Protein AF-A0A388KY49-F1 (afdb_monomer_lite)

Organism: Chara braunii (NCBI:txid69332)

Secondary structure (DSSP, 8-state):
-HHHHHHHHHHHHHHHHHHHHHHHHHHHHTTSS-HHHHHHHSPPTTTT-----BTTB--------GGGGTTHHHHHHHHHHH--S-HHHHHHHHTTSHHHHHHHHHHHHHHHHHHHHHB-SHHHHHHHHHHHHHHHHHHHTT-HHHHB-TTHHHHHHHHHHHHHHHHHHTT--HHHHHHHHHHHHHHHHHHB-STHHHHHHHHHHHHHHTT--TT--B--SPPHHHHHHHHHHHHHHH--GGGGG---SHHHHHHHHHHHHHTTSPPPPPPPGGGPPP------SS---SS--HHHHT-B-TTS-BHHHHHHHHSTT-S-SS---SHHHHHHHHHHHHHHHHHT---TT-TT--SSEEEEPSS-EEEE-

Foldseek 3Di:
DVVVVVVVVVLVLVLVLVLQLLVLVLCVLVVLFDPVLSQQRHQPPCQQPLCDCPLPDRDRQRGHRLLLLFCLVVVLLVLLQPDPDFPVVSLVVLVVDVSNNSLVVLLVSLVLVLQVQWDDDPLLVVLVVVLVVVCSVCNVVSNCVVFFQSHPLVVVLLVLVLLLLVCLLPVNDLVSNQVSVVVSSVSSLVRGPDPSVVVVVVSCVVCVVVVHDRSSGTPPPDDPVNSSSSVSSSCSSVGHPCSVCPPVRPVSVVQVVQQVVLVVDADDDDDPPVPDDDDDADDDPPPDDPHDDPCQQQDADPVRDGVVNVLCVVQVPPSDDDDDPRVSQVVSLVVLVVSCVVSVQDDDPPPPDPPWDWGDDPPHIGTRD

Sequence (369 aa):
MAILEDVDKYMEEIQFAQVWNEVIDSFREEDIISNQEHLIFKFPSRSGLLQVPFMDAPEKLTQWPLFLLANQVFLAMDIAAKTRSNATDIWNQICKVREMRLTVIEVYASIMYMFNQLLVDELDRWVVWWVHEDLKKAWKQGSVQKEFDLKDGLEKVYKRLVSLVESLKHVISAMSQHYHIVHLLAQVGRVAAGQWDELLREYNQRAQKLKGNPFSKLKVPLHQDLKDQLLRFYNLLTIKESVFEMPENLEARRRLTFFCNSMFMDMPSPPSVDLCRPFCVLTPYYSESVALSQKELQKMNEDGITIIFYLQKIYPGKLLSDRHWIFTLGKLLFRCTSLFKRLGLYTRSDDALWSFVCFVTDSQVVCLL

InterPro domains:
  IPR003440 Glycosyl transferase 48 domain [PF02364] (246-316)
  IPR058851 Callose synthase, helical domain [PF25968] (65-239)

Radius of gyration: 25.46 Å; chains: 1; bounding box: 52×52×70 Å

Structure (mmCIF, N/CA/C/O backbone):
data_AF-A0A388KY49-F1
#
_entry.id   AF-A0A388KY49-F1
#
loop_
_atom_site.group_PDB
_atom_site.id
_atom_site.type_symbol
_atom_site.label_atom_id
_atom_site.label_alt_id
_atom_site.label_comp_id
_atom_site.label_asym_id
_atom_site.label_entity_id
_atom_site.label_seq_id
_atom_site.pdbx_PDB_ins_code
_atom_site.Cartn_x
_atom_site.Cartn_y
_atom_site.Cartn_z
_atom_site.occupancy
_atom_site.B_iso_or_equiv
_atom_site.auth_seq_id
_atom_site.auth_comp_id
_atom_site.auth_asym_id
_atom_site.auth_atom_id
_atom_site.pdbx_PDB_model_num
ATOM 1 N N . MET A 1 1 ? -22.525 19.957 -12.394 1.00 29.12 1 MET A N 1
ATOM 2 C CA . MET A 1 1 ? -21.225 20.517 -12.809 1.00 29.12 1 MET A CA 1
ATOM 3 C C . MET A 1 1 ? -20.105 19.974 -11.932 1.00 29.12 1 MET A C 1
ATOM 5 O O . MET A 1 1 ? -19.330 19.219 -12.480 1.00 29.12 1 MET A O 1
ATOM 9 N N . ALA A 1 2 ? -20.112 20.159 -10.602 1.00 29.92 2 ALA A N 1
ATOM 10 C CA . ALA A 1 2 ? -19.082 19.590 -9.705 1.00 29.92 2 ALA A CA 1
ATOM 11 C C . ALA A 1 2 ? -18.872 18.056 -9.815 1.00 29.92 2 ALA A C 1
ATOM 13 O O . ALA A 1 2 ? -17.747 17.586 -9.830 1.00 29.92 2 ALA A O 1
ATOM 14 N N . ILE A 1 3 ? -19.948 17.268 -9.978 1.00 31.22 3 ILE A N 1
ATOM 15 C CA . ILE A 1 3 ? -19.853 15.799 -10.151 1.00 31.22 3 ILE A CA 1
ATOM 16 C C . ILE A 1 3 ? -19.197 15.408 -11.489 1.00 31.22 3 ILE A C 1
ATOM 18 O O . ILE A 1 3 ? -18.608 14.340 -11.583 1.00 31.22 3 ILE A O 1
ATOM 22 N N . LEU A 1 4 ? -19.313 16.243 -12.528 1.00 28.84 4 LEU A N 1
ATOM 23 C CA . LEU A 1 4 ? -18.680 15.977 -13.825 1.00 28.84 4 LEU A CA 1
ATOM 24 C C . LEU A 1 4 ? -17.193 16.362 -13.783 1.00 28.84 4 LEU A C 1
ATOM 26 O O . LEU A 1 4 ? -16.370 15.567 -14.212 1.00 28.84 4 LEU A O 1
ATOM 30 N N . GLU A 1 5 ? -16.848 17.487 -13.145 1.00 38.50 5 GLU A N 1
ATOM 31 C CA . GLU A 1 5 ? -15.450 17.897 -12.913 1.00 38.50 5 GLU A CA 1
ATOM 32 C C . GLU A 1 5 ? -14.662 16.867 -12.079 1.00 38.50 5 GLU A C 1
ATOM 34 O O . GLU A 1 5 ? -13.510 16.572 -12.391 1.00 38.50 5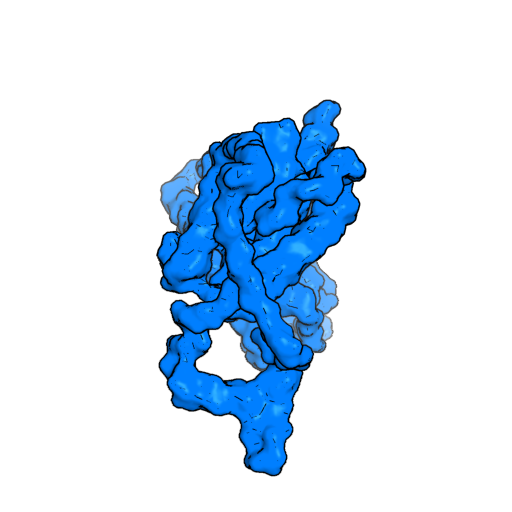 GLU A O 1
ATOM 39 N N . ASP A 1 6 ? -15.283 16.261 -11.060 1.00 50.81 6 ASP A N 1
ATOM 40 C CA . ASP A 1 6 ? -14.653 15.194 -10.264 1.00 50.81 6 ASP A CA 1
ATOM 41 C C . ASP A 1 6 ? -14.479 13.880 -11.050 1.00 50.81 6 ASP A C 1
ATOM 43 O O . ASP A 1 6 ? -13.550 13.115 -10.784 1.00 50.81 6 ASP A O 1
ATOM 47 N N . VAL A 1 7 ? -15.354 13.599 -12.025 1.00 54.78 7 VAL A N 1
ATOM 48 C CA . VAL A 1 7 ? -15.244 12.411 -12.890 1.00 54.78 7 VAL A CA 1
ATOM 49 C C . VAL A 1 7 ? -14.134 12.590 -13.919 1.00 54.78 7 VAL A C 1
ATOM 51 O O . VAL A 1 7 ? -13.346 11.663 -14.101 1.00 54.78 7 VAL A O 1
ATOM 54 N N . ASP A 1 8 ? -14.038 13.761 -14.543 1.00 58.00 8 ASP A N 1
ATOM 55 C CA . ASP A 1 8 ? -13.002 14.057 -15.537 1.00 58.00 8 ASP A CA 1
ATOM 56 C C . ASP A 1 8 ? -11.610 14.014 -14.892 1.00 58.00 8 ASP A C 1
ATOM 58 O O . ASP A 1 8 ? -10.726 13.290 -15.354 1.00 58.00 8 ASP A O 1
ATOM 62 N N . LYS A 1 9 ? -11.462 14.623 -13.711 1.00 65.06 9 LYS A N 1
ATOM 63 C CA . LYS A 1 9 ? -10.228 14.559 -12.918 1.00 65.06 9 LYS A CA 1
ATOM 64 C C . LYS A 1 9 ? -9.847 13.134 -12.501 1.00 65.06 9 LYS A C 1
ATOM 66 O O . LYS A 1 9 ? -8.677 12.760 -12.532 1.00 65.06 9 LYS A O 1
ATOM 71 N N . TYR A 1 10 ? -10.820 12.309 -12.118 1.00 64.44 10 TYR A N 1
ATOM 72 C CA . TYR A 1 10 ? -10.578 10.902 -11.782 1.00 64.44 10 TYR A CA 1
ATOM 73 C C . TYR A 1 10 ? -10.133 10.081 -13.004 1.00 64.44 10 TYR A C 1
ATOM 75 O O . TYR A 1 10 ? -9.293 9.185 -12.892 1.00 64.44 10 TYR A O 1
ATOM 83 N N . MET A 1 11 ? -10.678 10.385 -14.183 1.00 64.12 11 MET A N 1
ATOM 84 C CA . MET A 1 11 ? -10.271 9.745 -15.432 1.00 64.12 11 MET A CA 1
ATOM 85 C C . MET A 1 11 ? -8.844 10.136 -15.827 1.00 64.12 11 MET A C 1
ATOM 87 O O . MET A 1 11 ? -8.073 9.255 -16.208 1.00 64.12 11 MET A O 1
ATOM 91 N N . GLU A 1 12 ? -8.462 11.401 -15.660 1.00 68.69 12 GLU A N 1
ATOM 92 C CA . GLU A 1 12 ? -7.081 11.868 -15.843 1.00 68.69 12 GLU A CA 1
ATOM 93 C C . GLU A 1 12 ? -6.106 11.158 -14.891 1.00 68.69 12 GLU A C 1
ATOM 95 O O . GLU A 1 12 ? -5.052 10.686 -15.318 1.00 68.69 12 GLU A O 1
ATOM 100 N N . GLU A 1 13 ? -6.469 10.994 -13.613 1.00 72.44 13 GLU A N 1
ATOM 101 C CA . GLU A 1 13 ? -5.659 10.252 -12.635 1.00 72.44 13 GLU A CA 1
ATOM 102 C C . GLU A 1 13 ? -5.446 8.787 -13.051 1.00 72.44 13 GLU A C 1
ATOM 104 O O . GLU A 1 13 ? -4.341 8.252 -12.919 1.00 72.44 13 GLU A O 1
ATOM 109 N N . ILE A 1 14 ? -6.481 8.128 -13.585 1.00 72.25 14 ILE A N 1
ATOM 110 C CA . ILE A 1 14 ? -6.375 6.756 -14.100 1.00 72.25 14 ILE A CA 1
ATOM 111 C C . ILE A 1 14 ? -5.463 6.700 -15.325 1.00 72.25 14 ILE A C 1
ATOM 113 O O . ILE A 1 14 ? -4.623 5.802 -15.416 1.00 72.25 14 ILE A O 1
ATOM 117 N N . GLN A 1 15 ? -5.620 7.630 -16.267 1.00 73.69 15 GLN A N 1
ATOM 118 C CA . GLN A 1 15 ? -4.782 7.693 -17.464 1.00 73.69 15 GLN A CA 1
ATOM 119 C C . GLN A 1 15 ? -3.316 7.909 -17.086 1.00 73.69 15 GLN A C 1
ATOM 121 O O . GLN A 1 15 ? -2.446 7.163 -17.541 1.00 73.69 15 GLN A O 1
ATOM 126 N N . PHE A 1 16 ? -3.051 8.852 -16.181 1.00 77.25 16 PHE A N 1
ATOM 127 C CA . PHE A 1 16 ? -1.717 9.090 -15.646 1.00 77.25 16 PHE A CA 1
ATOM 128 C C . PHE A 1 16 ? -1.140 7.832 -14.989 1.00 77.25 16 PHE A C 1
ATOM 130 O O . PHE A 1 16 ? -0.020 7.434 -15.303 1.00 77.25 16 PHE A O 1
ATOM 137 N N . ALA A 1 17 ? -1.912 7.160 -14.130 1.00 80.38 17 ALA A N 1
ATOM 138 C CA . ALA A 1 17 ? -1.480 5.936 -13.462 1.00 80.38 17 ALA A CA 1
ATOM 139 C C . ALA A 1 17 ? -1.110 4.820 -14.453 1.00 80.38 17 ALA A C 1
ATOM 141 O O . ALA A 1 17 ? -0.150 4.084 -14.221 1.00 80.38 17 ALA A O 1
ATOM 142 N N . GLN A 1 18 ? -1.842 4.694 -15.564 1.00 78.62 18 GLN A N 1
ATOM 143 C CA . GLN A 1 18 ? -1.534 3.718 -16.612 1.00 78.62 18 GLN A CA 1
ATOM 144 C C . GLN A 1 18 ? -0.213 4.037 -17.316 1.00 78.62 18 GLN A C 1
ATOM 146 O O . GLN A 1 18 ? 0.629 3.151 -17.442 1.00 78.62 18 GLN A O 1
ATOM 151 N N . VAL A 1 19 ? -0.001 5.293 -17.719 1.00 77.50 19 VAL A N 1
ATOM 152 C CA . VAL A 1 19 ? 1.245 5.725 -18.378 1.00 77.50 19 VAL A CA 1
ATOM 153 C C . VAL A 1 19 ? 2.439 5.589 -17.434 1.00 77.50 19 VAL A C 1
ATOM 155 O O . VAL A 1 19 ? 3.463 5.017 -17.802 1.00 77.50 19 VAL A O 1
ATOM 158 N N . TRP A 1 20 ? 2.291 6.054 -16.194 1.00 84.62 20 TRP A N 1
ATOM 159 C CA . TRP A 1 20 ? 3.304 5.917 -15.152 1.00 84.62 20 TRP A CA 1
ATOM 160 C C . TRP A 1 20 ? 3.692 4.453 -14.931 1.00 84.62 20 TRP A C 1
ATOM 162 O O . TRP A 1 20 ? 4.875 4.120 -14.862 1.00 84.62 20 TRP A O 1
ATOM 172 N N . ASN A 1 21 ? 2.705 3.559 -14.852 1.00 87.50 21 ASN A N 1
ATOM 173 C CA . ASN A 1 21 ? 2.960 2.140 -14.650 1.00 87.50 21 ASN A CA 1
ATOM 174 C C . ASN A 1 21 ? 3.746 1.510 -15.800 1.00 87.50 21 ASN A C 1
ATOM 176 O O . ASN A 1 21 ? 4.608 0.689 -15.513 1.00 87.50 21 ASN A O 1
ATOM 180 N N . GLU A 1 22 ? 3.521 1.910 -17.054 1.00 83.62 22 GLU A N 1
ATOM 181 C CA . GLU A 1 22 ? 4.336 1.439 -18.184 1.00 83.62 22 GLU A CA 1
ATOM 182 C C . GLU A 1 22 ? 5.799 1.891 -18.061 1.00 83.62 22 GLU A C 1
ATOM 184 O O . GLU A 1 22 ? 6.715 1.104 -18.312 1.00 83.62 22 GLU A O 1
ATOM 189 N N . VAL A 1 23 ? 6.043 3.126 -17.606 1.00 83.81 23 VAL A N 1
ATOM 190 C CA . VAL A 1 23 ? 7.405 3.624 -17.344 1.00 83.81 23 VAL A CA 1
ATOM 191 C C . VAL A 1 23 ? 8.073 2.800 -16.241 1.00 83.81 23 VAL A C 1
ATOM 193 O O . VAL A 1 23 ? 9.170 2.278 -16.437 1.00 83.81 23 VAL A O 1
ATOM 196 N N . ILE A 1 24 ? 7.406 2.614 -15.102 1.00 88.12 24 ILE A N 1
ATOM 197 C CA . ILE A 1 24 ? 7.951 1.841 -13.975 1.00 88.12 24 ILE A CA 1
ATOM 198 C C . ILE A 1 24 ? 8.128 0.355 -14.329 1.00 88.12 24 ILE A C 1
ATOM 200 O O . ILE A 1 24 ? 9.123 -0.258 -13.937 1.00 88.12 24 ILE A O 1
ATOM 204 N N . ASP A 1 25 ? 7.213 -0.225 -15.106 1.00 86.25 25 ASP A N 1
ATOM 205 C CA . ASP A 1 25 ? 7.328 -1.594 -15.612 1.00 86.25 25 ASP A CA 1
ATOM 206 C C . ASP A 1 25 ? 8.534 -1.737 -16.544 1.00 86.25 25 ASP A C 1
ATOM 208 O O . ASP A 1 25 ? 9.280 -2.706 -16.412 1.00 86.25 25 ASP A O 1
ATOM 212 N N . SER A 1 26 ? 8.808 -0.748 -17.402 1.00 83.69 26 SER A N 1
ATOM 213 C CA . SER A 1 26 ? 10.010 -0.764 -18.245 1.00 83.69 26 SER A CA 1
ATOM 214 C C . SER A 1 26 ? 11.299 -0.756 -17.421 1.00 83.69 26 SER A C 1
ATOM 216 O O . SER A 1 26 ? 12.210 -1.530 -17.700 1.00 83.69 26 SER A O 1
ATOM 218 N N . PHE A 1 27 ? 11.355 0.022 -16.337 1.00 84.88 27 PHE A N 1
ATOM 219 C CA . PHE A 1 27 ? 12.534 0.065 -15.468 1.00 84.88 27 PHE A CA 1
ATOM 220 C C . PHE A 1 27 ? 12.767 -1.276 -14.781 1.00 84.88 27 PHE A C 1
ATOM 222 O O . PHE A 1 27 ? 13.911 -1.683 -14.570 1.00 84.88 27 PHE A O 1
ATOM 229 N N . ARG A 1 28 ? 11.683 -1.975 -14.433 1.00 85.38 28 ARG A N 1
ATOM 230 C CA . ARG A 1 28 ? 11.775 -3.314 -13.865 1.00 85.38 28 ARG A CA 1
ATOM 231 C C . ARG A 1 28 ? 12.179 -4.350 -14.906 1.00 85.38 28 ARG A C 1
ATOM 233 O O . ARG A 1 28 ? 12.973 -5.222 -14.569 1.00 85.38 28 ARG A O 1
ATOM 240 N N . GLU A 1 29 ? 11.673 -4.268 -16.133 1.00 78.25 29 GLU A N 1
ATOM 241 C CA . GLU A 1 29 ? 12.068 -5.147 -17.245 1.00 78.25 29 GLU A CA 1
ATOM 242 C C . GLU A 1 29 ? 13.544 -4.976 -17.627 1.00 78.25 29 GLU A C 1
ATOM 244 O O . GLU A 1 29 ? 14.210 -5.958 -17.944 1.00 78.25 29 GLU A O 1
ATOM 249 N N . GLU A 1 30 ? 14.065 -3.750 -17.544 1.00 74.38 30 GLU A N 1
ATOM 250 C CA . GLU A 1 30 ? 15.495 -3.447 -17.688 1.00 74.38 30 GLU A CA 1
ATOM 251 C C . GLU A 1 30 ? 16.306 -3.790 -16.429 1.00 74.38 30 GLU A C 1
ATOM 253 O O . GLU A 1 30 ? 17.517 -3.608 -16.426 1.00 74.38 30 GLU A O 1
ATOM 258 N N . ASP A 1 31 ? 15.649 -4.252 -15.358 1.00 74.06 31 ASP A N 1
ATOM 259 C CA . ASP A 1 31 ? 16.238 -4.585 -14.053 1.00 74.06 31 ASP A CA 1
ATOM 260 C C . ASP A 1 31 ? 17.115 -3.432 -13.489 1.00 74.06 31 ASP A C 1
ATOM 262 O O . ASP A 1 31 ? 18.079 -3.609 -12.750 1.00 74.06 31 ASP A O 1
ATOM 266 N N . ILE A 1 32 ? 16.700 -2.200 -13.821 1.00 82.00 32 ILE A N 1
ATOM 267 C CA . ILE A 1 32 ? 17.240 -0.921 -13.338 1.00 82.00 32 ILE A CA 1
ATOM 268 C C . ILE A 1 32 ? 16.726 -0.606 -11.925 1.00 82.00 32 ILE A C 1
ATOM 270 O O . ILE A 1 32 ? 17.419 0.064 -11.157 1.00 82.00 32 ILE A O 1
ATOM 274 N N . ILE A 1 33 ? 15.529 -1.094 -11.584 1.00 85.62 33 ILE A N 1
ATOM 275 C CA . ILE A 1 33 ? 14.946 -1.031 -10.239 1.00 85.62 33 ILE A CA 1
ATOM 276 C C . ILE A 1 33 ? 14.647 -2.435 -9.710 1.00 85.62 33 ILE A C 1
ATOM 278 O O . ILE A 1 33 ? 14.279 -3.345 -10.457 1.00 85.62 33 ILE A O 1
ATOM 282 N N . SER A 1 34 ? 14.751 -2.599 -8.396 1.00 84.38 34 SER A N 1
ATOM 283 C CA . SER A 1 34 ? 14.429 -3.835 -7.685 1.00 84.38 34 SER A CA 1
ATOM 284 C C . SER A 1 34 ? 12.922 -4.135 -7.671 1.00 84.38 34 SER A C 1
ATOM 286 O O . SER A 1 34 ? 12.081 -3.264 -7.892 1.00 84.38 34 SER A O 1
ATOM 288 N N . ASN A 1 35 ? 12.545 -5.373 -7.321 1.00 82.81 35 ASN A N 1
ATOM 289 C CA . ASN A 1 35 ? 11.136 -5.737 -7.089 1.00 82.81 35 ASN A CA 1
ATOM 290 C C . ASN A 1 35 ? 10.472 -4.879 -5.995 1.00 82.81 35 ASN A C 1
ATOM 292 O O . ASN A 1 35 ? 9.266 -4.648 -6.037 1.00 82.81 35 ASN A O 1
ATOM 296 N N . GLN A 1 36 ? 11.245 -4.441 -4.996 1.00 83.56 36 GLN A N 1
ATOM 297 C CA . GLN A 1 36 ? 10.731 -3.614 -3.910 1.00 83.56 36 GLN A CA 1
ATOM 298 C C . GLN A 1 36 ? 10.483 -2.180 -4.382 1.00 83.56 36 GLN A C 1
ATOM 300 O O . GLN A 1 36 ? 9.402 -1.649 -4.143 1.00 83.56 36 GLN A O 1
ATOM 305 N N . GLU A 1 37 ? 11.440 -1.573 -5.086 1.00 87.44 37 GLU A N 1
ATOM 306 C CA . GLU A 1 37 ? 11.272 -0.245 -5.688 1.00 87.44 37 GLU A CA 1
ATOM 307 C C . GLU A 1 37 ? 10.129 -0.247 -6.706 1.00 87.44 37 GLU A C 1
ATOM 309 O O . GLU A 1 37 ? 9.286 0.645 -6.688 1.00 87.44 37 GLU A O 1
ATOM 314 N N . HIS A 1 38 ? 10.029 -1.292 -7.531 1.00 87.44 38 HIS A N 1
ATOM 315 C CA . HIS A 1 38 ? 8.921 -1.478 -8.466 1.00 87.44 38 HIS A CA 1
ATOM 316 C C . HIS A 1 38 ? 7.559 -1.435 -7.765 1.00 87.44 38 HIS A C 1
ATOM 318 O O . HIS A 1 38 ? 6.691 -0.668 -8.171 1.00 87.44 38 HIS A O 1
ATOM 324 N N . LEU A 1 39 ? 7.387 -2.165 -6.658 1.00 85.56 39 LEU A N 1
ATOM 325 C CA . LEU A 1 39 ? 6.160 -2.119 -5.854 1.00 85.56 39 LEU A CA 1
ATOM 326 C C . LEU A 1 39 ? 5.895 -0.729 -5.250 1.00 85.56 39 LEU A C 1
ATOM 328 O O . LEU A 1 39 ? 4.744 -0.308 -5.150 1.00 85.56 39 LEU A O 1
ATOM 332 N N . ILE A 1 40 ? 6.949 -0.042 -4.809 1.00 88.88 40 ILE A N 1
ATOM 333 C CA . ILE A 1 40 ? 6.858 1.265 -4.152 1.00 88.88 40 ILE A CA 1
ATOM 334 C C . ILE A 1 40 ? 6.435 2.360 -5.138 1.00 88.88 40 ILE A C 1
ATOM 336 O O . ILE A 1 40 ? 5.600 3.203 -4.796 1.00 88.88 40 ILE A O 1
ATOM 340 N N . PHE A 1 41 ? 6.990 2.337 -6.352 1.00 89.31 41 PHE A N 1
ATOM 341 C CA . PHE A 1 41 ? 6.722 3.335 -7.383 1.00 89.31 41 PHE A CA 1
ATOM 342 C C . PHE A 1 41 ? 5.434 3.071 -8.156 1.00 89.31 41 PHE A C 1
ATOM 344 O O . PHE A 1 41 ? 4.812 4.022 -8.615 1.00 89.31 41 PHE A O 1
ATOM 351 N N . LYS A 1 42 ? 5.001 1.819 -8.314 1.00 87.50 42 LYS A N 1
ATOM 352 C CA . LYS A 1 42 ? 3.852 1.487 -9.164 1.00 87.50 42 LYS A CA 1
ATOM 353 C C . LYS A 1 42 ? 2.510 1.879 -8.526 1.00 87.50 42 LYS A C 1
ATOM 355 O O . LYS A 1 42 ? 2.272 1.655 -7.336 1.00 87.50 42 LYS A O 1
ATOM 360 N N . PHE A 1 43 ? 1.583 2.396 -9.335 1.00 86.38 43 PHE A N 1
ATOM 361 C CA . PHE A 1 43 ? 0.169 2.454 -8.963 1.00 86.38 43 PHE A CA 1
ATOM 362 C C . PHE A 1 43 ? -0.401 1.030 -8.912 1.00 86.38 43 PHE A C 1
ATOM 364 O O . PHE A 1 43 ? -0.126 0.219 -9.802 1.00 86.38 43 PHE A O 1
ATOM 371 N N . PRO A 1 44 ? -1.245 0.696 -7.928 1.00 78.62 44 PRO A N 1
ATOM 372 C CA . PRO A 1 44 ? -1.867 -0.618 -7.886 1.00 78.62 44 PRO A CA 1
ATOM 373 C C . PRO A 1 44 ? -2.715 -0.845 -9.143 1.00 78.62 44 PRO A C 1
ATOM 375 O O . PRO A 1 44 ? -3.519 0.001 -9.526 1.00 78.62 44 PRO A O 1
ATOM 378 N N . SER A 1 45 ? -2.579 -2.023 -9.761 1.00 64.94 45 SER A N 1
ATOM 379 C CA . SER A 1 45 ? -3.257 -2.401 -11.018 1.00 64.94 45 SER A CA 1
ATOM 380 C C . SER A 1 45 ? -4.789 -2.369 -10.959 1.00 64.94 45 SER A C 1
ATOM 382 O O . SER A 1 45 ? -5.456 -2.553 -11.971 1.00 64.94 45 SER A O 1
ATOM 384 N N . ARG A 1 46 ? -5.346 -2.195 -9.762 1.00 60.19 46 ARG A N 1
ATOM 385 C CA . ARG A 1 46 ? -6.773 -2.186 -9.442 1.00 60.19 46 ARG A CA 1
ATOM 386 C C . ARG A 1 46 ? -7.119 -0.955 -8.597 1.00 60.19 46 ARG A C 1
ATOM 388 O O . ARG A 1 46 ? -7.867 -1.072 -7.624 1.00 60.19 46 ARG A O 1
ATOM 395 N N . SER A 1 47 ? -6.535 0.201 -8.932 1.00 50.56 47 SER A N 1
ATOM 396 C CA . SER A 1 47 ? -6.927 1.482 -8.339 1.00 50.56 47 SER A CA 1
ATOM 397 C C . SER A 1 47 ? -8.451 1.627 -8.476 1.00 50.56 47 SER A C 1
ATOM 399 O O . SER A 1 47 ? -9.004 1.596 -9.571 1.00 50.56 47 SER A O 1
ATOM 401 N N . GLY A 1 48 ? -9.160 1.640 -7.346 1.00 46.66 48 GLY A N 1
ATOM 402 C CA . GLY A 1 48 ? -10.626 1.703 -7.307 1.00 46.66 48 GLY A CA 1
ATOM 403 C C . GLY A 1 48 ? -11.377 0.439 -6.860 1.00 46.66 48 GLY A C 1
ATOM 404 O O . GLY A 1 48 ? -12.602 0.492 -6.777 1.00 46.66 48 GLY A O 1
ATOM 405 N N . LEU A 1 49 ? -10.717 -0.680 -6.523 1.00 46.97 49 LEU A N 1
ATOM 406 C CA . LEU A 1 49 ? -11.431 -1.858 -5.979 1.00 46.97 49 LEU A CA 1
ATOM 407 C C . LEU A 1 49 ? -11.715 -1.810 -4.474 1.00 46.97 49 LEU A C 1
ATOM 409 O O . LEU A 1 49 ? -12.507 -2.615 -3.981 1.00 46.97 49 LEU A O 1
ATOM 413 N N . LEU A 1 50 ? -11.135 -0.862 -3.741 1.00 52.06 50 LEU A N 1
ATOM 414 C CA . LEU A 1 50 ? -11.584 -0.565 -2.386 1.00 52.06 50 LEU A CA 1
ATOM 415 C C . LEU A 1 50 ? -12.826 0.333 -2.472 1.00 52.06 50 LEU A C 1
ATOM 417 O O . LEU A 1 50 ? -12.781 1.517 -2.156 1.00 52.06 50 LEU A O 1
ATOM 421 N N . GLN A 1 51 ? -13.947 -0.237 -2.928 1.00 48.81 51 GLN A N 1
ATOM 422 C CA . GLN A 1 51 ? -15.267 0.340 -2.675 1.00 48.81 51 GLN A CA 1
ATOM 423 C C . GLN A 1 51 ? -15.541 0.172 -1.186 1.00 48.81 51 GLN A C 1
ATOM 425 O O . GLN A 1 51 ? -16.075 -0.845 -0.746 1.00 48.81 51 GLN A O 1
ATOM 430 N N . VAL A 1 52 ? -15.102 1.137 -0.391 1.00 45.78 52 VAL A N 1
ATOM 431 C CA . VAL A 1 52 ? -15.436 1.171 1.026 1.00 45.78 52 VAL A CA 1
ATOM 432 C C . VAL A 1 52 ? -16.116 2.503 1.270 1.00 45.78 52 VAL A C 1
ATOM 434 O O . VAL A 1 52 ? -15.497 3.533 1.011 1.00 45.78 52 VAL A O 1
ATOM 437 N N . PRO A 1 53 ? -17.364 2.521 1.760 1.00 48.09 53 PRO A N 1
ATOM 438 C CA . PRO A 1 53 ? -17.925 3.743 2.300 1.00 48.09 53 PRO A CA 1
ATOM 439 C C . PRO A 1 53 ? -17.126 4.079 3.564 1.00 48.09 53 PRO A C 1
ATOM 441 O O . PRO A 1 53 ? -17.428 3.588 4.652 1.00 48.09 53 PRO A O 1
ATOM 444 N N . PHE A 1 54 ? -16.060 4.875 3.440 1.00 46.25 54 PHE A N 1
ATOM 445 C CA . PHE A 1 54 ? -15.444 5.491 4.608 1.00 46.25 54 PHE A CA 1
ATOM 446 C C . PHE A 1 54 ? -16.484 6.445 5.189 1.00 46.25 54 PHE A C 1
ATOM 448 O O . PHE A 1 54 ? -16.763 7.487 4.607 1.00 46.25 54 PHE A O 1
ATOM 455 N N . MET A 1 55 ? -17.110 6.055 6.302 1.00 50.47 55 MET A N 1
ATOM 456 C CA . MET A 1 55 ? -18.024 6.920 7.056 1.00 50.47 55 MET A CA 1
ATOM 457 C C . MET A 1 55 ? -19.118 7.581 6.194 1.00 50.47 55 MET A C 1
ATOM 459 O O . MET A 1 55 ? -19.419 8.756 6.370 1.00 50.47 55 MET A O 1
ATOM 463 N N . ASP A 1 56 ? -19.727 6.807 5.288 1.00 44.75 56 ASP A N 1
ATOM 464 C CA . ASP A 1 56 ? -20.786 7.234 4.352 1.00 44.75 56 ASP A CA 1
ATOM 465 C C . ASP A 1 56 ? -20.337 8.125 3.168 1.00 44.75 56 ASP A C 1
ATOM 467 O O . ASP A 1 56 ? -21.187 8.600 2.416 1.00 44.75 56 ASP A O 1
ATOM 471 N N . ALA A 1 57 ? -19.032 8.309 2.929 1.00 40.56 57 ALA A N 1
ATOM 472 C CA . ALA A 1 57 ? -18.535 8.980 1.725 1.00 40.56 57 ALA A CA 1
ATOM 473 C C . ALA A 1 57 ? -18.468 8.000 0.527 1.00 40.56 57 ALA A C 1
ATOM 475 O O . ALA A 1 57 ? -17.804 6.965 0.632 1.00 40.56 57 ALA A O 1
ATOM 476 N N . PRO A 1 58 ? -19.102 8.299 -0.626 1.00 45.78 58 PRO A N 1
ATOM 477 C CA . PRO A 1 58 ? -19.033 7.484 -1.845 1.00 45.78 58 PRO A CA 1
ATOM 478 C C . PRO A 1 58 ? -17.725 7.695 -2.634 1.00 45.78 58 PRO A C 1
ATOM 480 O O . PRO A 1 58 ? -17.683 7.463 -3.843 1.00 45.78 58 PRO A O 1
ATOM 483 N N . GLU A 1 59 ? -16.667 8.184 -1.986 1.00 51.69 59 GLU A N 1
ATOM 484 C CA . GLU A 1 59 ? -15.420 8.528 -2.660 1.00 51.69 59 GLU A CA 1
ATOM 485 C C . GLU A 1 59 ? -14.725 7.255 -3.152 1.00 51.69 59 GLU A C 1
ATOM 487 O O . GLU A 1 59 ? -14.318 6.386 -2.377 1.00 51.69 59 GLU A O 1
ATOM 492 N N . LYS A 1 60 ? -14.590 7.135 -4.476 1.00 59.34 60 LYS A N 1
ATOM 493 C CA . LYS A 1 60 ? -13.720 6.134 -5.089 1.00 59.34 60 LYS A CA 1
ATOM 494 C C . LYS A 1 60 ? -12.289 6.463 -4.678 1.00 59.34 60 LYS A C 1
ATOM 496 O O . LYS A 1 60 ? -11.732 7.464 -5.113 1.00 59.34 60 LYS A O 1
ATOM 501 N N . LEU A 1 61 ? -11.696 5.625 -3.836 1.00 64.19 61 LEU A N 1
ATOM 502 C CA . LEU A 1 61 ? -10.326 5.826 -3.385 1.00 64.19 61 LEU A CA 1
ATOM 503 C C . LEU A 1 61 ? -9.343 5.566 -4.540 1.00 64.19 61 LEU A C 1
ATOM 505 O O . LEU A 1 61 ? -9.105 4.413 -4.916 1.00 64.19 61 LEU A O 1
ATOM 509 N N . THR A 1 62 ? -8.731 6.627 -5.068 1.00 66.50 62 THR A N 1
ATOM 510 C CA . THR A 1 62 ? -7.516 6.508 -5.884 1.00 66.50 62 THR A CA 1
ATOM 511 C C . THR A 1 62 ? -6.367 6.111 -4.957 1.00 66.50 62 THR A C 1
ATOM 513 O O . THR A 1 62 ? -5.917 6.899 -4.128 1.00 66.50 62 THR A O 1
ATOM 516 N N . GLN A 1 63 ? -5.901 4.867 -5.061 1.00 76.81 63 GLN A N 1
ATOM 517 C CA . GLN A 1 63 ? -4.722 4.404 -4.329 1.00 76.81 63 GLN A CA 1
ATOM 518 C C . GLN A 1 63 ? -3.455 4.912 -5.028 1.00 76.81 63 GLN A C 1
ATOM 520 O O . GLN A 1 63 ? -3.157 4.501 -6.151 1.00 76.81 63 GLN A O 1
ATOM 525 N N . TRP A 1 64 ? -2.704 5.783 -4.358 1.00 84.00 64 TRP A N 1
ATOM 526 C CA . TRP A 1 64 ? -1.473 6.371 -4.893 1.00 84.00 64 TRP A CA 1
ATOM 527 C C . TRP A 1 64 ? -0.252 5.461 -4.665 1.00 84.00 64 TRP A C 1
ATOM 529 O O . TRP A 1 64 ? -0.283 4.584 -3.798 1.00 84.00 64 TRP A O 1
ATOM 539 N N . PRO A 1 65 ? 0.845 5.624 -5.420 1.00 89.12 65 PRO A N 1
ATOM 540 C CA . PRO A 1 65 ? 2.092 4.912 -5.177 1.00 89.12 65 PRO A CA 1
ATOM 541 C C . PRO A 1 65 ? 2.592 5.080 -3.743 1.00 89.12 65 PRO A C 1
ATOM 543 O O . PRO A 1 65 ? 2.451 6.145 -3.141 1.00 89.12 65 PRO A O 1
ATOM 546 N N . LEU A 1 66 ? 3.216 4.035 -3.200 1.00 89.62 66 LEU A N 1
ATOM 547 C CA . LEU A 1 66 ? 3.614 4.013 -1.792 1.00 89.62 66 LEU A CA 1
ATOM 548 C C . LEU A 1 66 ? 4.667 5.079 -1.469 1.00 89.62 66 LEU A C 1
ATOM 550 O O . LEU A 1 66 ? 4.677 5.582 -0.350 1.00 89.62 66 LEU A O 1
ATOM 554 N N . PHE A 1 67 ? 5.512 5.470 -2.431 1.00 88.69 67 PHE A N 1
ATOM 555 C CA . PHE A 1 67 ? 6.530 6.501 -2.196 1.00 88.69 67 PHE A CA 1
ATOM 556 C C . PHE A 1 67 ? 5.949 7.867 -1.812 1.00 88.69 67 PHE A C 1
ATOM 558 O O . PHE A 1 67 ? 6.562 8.587 -1.032 1.00 88.69 67 PHE A O 1
ATOM 565 N N . LEU A 1 68 ? 4.750 8.200 -2.298 1.00 88.06 68 LEU A N 1
ATOM 566 C CA . LEU A 1 68 ? 4.047 9.432 -1.923 1.00 88.06 68 LEU A CA 1
ATOM 567 C C . LEU A 1 68 ? 3.398 9.329 -0.538 1.00 88.06 68 LEU A C 1
ATOM 569 O O . LEU A 1 68 ? 3.164 10.337 0.120 1.00 88.06 68 LEU A O 1
ATOM 573 N N . LEU A 1 69 ? 3.114 8.104 -0.094 1.00 89.62 69 LEU A N 1
ATOM 574 C CA . LEU A 1 69 ? 2.478 7.796 1.188 1.00 89.62 69 LEU A CA 1
ATOM 575 C C . LEU A 1 69 ? 3.510 7.459 2.281 1.00 89.62 69 LEU A C 1
ATOM 577 O O . LEU A 1 69 ? 3.145 7.101 3.404 1.00 89.62 69 LEU A O 1
ATOM 581 N N . ALA A 1 70 ? 4.804 7.581 1.971 1.00 87.88 70 ALA A N 1
ATOM 582 C CA . ALA A 1 70 ? 5.889 7.258 2.883 1.00 87.88 70 ALA A CA 1
ATOM 583 C C . ALA A 1 70 ? 5.786 8.066 4.186 1.00 87.88 70 ALA A C 1
ATOM 585 O O . ALA A 1 70 ? 5.543 9.274 4.171 1.00 87.88 70 ALA A O 1
ATOM 586 N N . ASN A 1 71 ? 5.963 7.383 5.321 1.00 89.50 71 ASN A N 1
ATOM 587 C CA . ASN A 1 71 ? 5.904 7.946 6.675 1.00 89.50 71 ASN A CA 1
ATOM 588 C C . ASN A 1 71 ? 4.552 8.577 7.099 1.00 89.50 71 ASN A C 1
ATOM 590 O O . ASN A 1 71 ? 4.397 8.998 8.245 1.00 89.50 71 ASN A O 1
ATOM 594 N N . GLN A 1 72 ? 3.535 8.604 6.232 1.00 90.69 72 GLN A N 1
ATOM 595 C CA . GLN A 1 72 ? 2.278 9.307 6.515 1.00 90.69 72 GLN A CA 1
ATOM 596 C C . GLN A 1 72 ? 1.457 8.653 7.636 1.00 90.69 72 GLN A C 1
ATOM 598 O O . GLN A 1 72 ? 0.816 9.355 8.419 1.00 90.69 72 GLN A O 1
ATOM 603 N N . VAL A 1 73 ? 1.510 7.320 7.770 1.00 90.69 73 VAL A N 1
ATOM 604 C CA . VAL A 1 73 ? 0.844 6.591 8.868 1.00 90.69 73 VAL A CA 1
ATOM 605 C C . VAL A 1 73 ? 1.400 7.024 10.226 1.00 90.69 73 VAL A C 1
ATOM 607 O O . VAL A 1 73 ? 0.637 7.297 11.150 1.00 90.69 73 VAL A O 1
ATOM 610 N N . PHE A 1 74 ? 2.726 7.122 10.350 1.00 89.88 74 PHE A N 1
ATOM 611 C CA . PHE A 1 74 ? 3.379 7.508 11.600 1.00 89.88 74 PHE A CA 1
ATOM 612 C C . PHE A 1 74 ? 3.083 8.961 11.968 1.00 89.88 74 PHE A C 1
ATOM 614 O O . PHE A 1 74 ? 2.767 9.236 13.123 1.00 89.8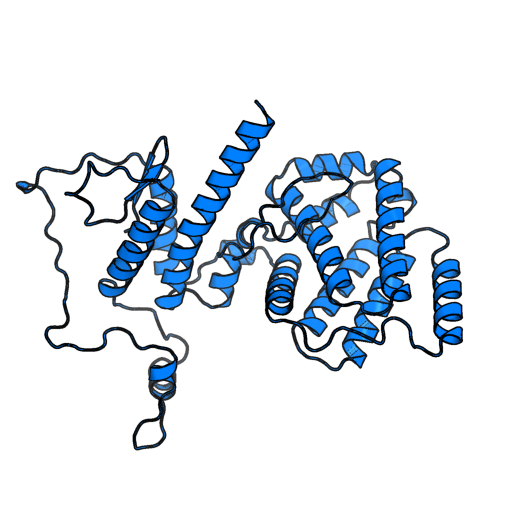8 74 PHE A O 1
ATOM 621 N N . LEU A 1 75 ? 3.107 9.871 10.989 1.00 90.00 75 LEU A N 1
ATOM 622 C CA . LEU A 1 75 ? 2.737 11.273 11.197 1.00 90.00 75 LEU A CA 1
ATOM 623 C C . LEU A 1 75 ? 1.278 11.414 11.658 1.00 90.00 75 LEU A C 1
ATOM 625 O O . LEU A 1 75 ? 0.999 12.157 12.597 1.00 90.00 75 LEU A O 1
ATOM 629 N N . ALA A 1 76 ? 0.353 10.658 11.058 1.00 90.38 76 ALA A N 1
ATOM 630 C CA . ALA A 1 76 ? -1.049 10.653 11.473 1.00 90.38 76 ALA A CA 1
ATOM 631 C C . ALA A 1 76 ? -1.232 10.120 12.907 1.00 90.38 76 ALA A C 1
ATOM 633 O O . ALA A 1 76 ? -1.996 10.696 13.685 1.00 90.38 76 ALA A O 1
ATOM 634 N N . MET A 1 77 ? -0.513 9.054 13.283 1.00 88.88 77 MET A N 1
ATOM 635 C CA . MET A 1 77 ? -0.531 8.528 14.655 1.00 88.88 77 MET A CA 1
ATOM 636 C C . MET A 1 77 ? 0.050 9.525 15.664 1.00 88.88 77 MET A C 1
ATOM 638 O O . MET A 1 77 ? -0.507 9.688 16.746 1.00 88.88 77 MET A O 1
ATOM 642 N N . ASP A 1 78 ? 1.128 10.226 15.315 1.00 88.25 78 ASP A N 1
ATOM 643 C CA . ASP A 1 78 ? 1.737 11.248 16.170 1.00 88.25 78 ASP A CA 1
ATOM 644 C C . ASP A 1 78 ? 0.793 12.445 16.395 1.00 88.25 78 ASP A C 1
ATOM 646 O O . ASP A 1 78 ? 0.627 12.909 17.527 1.00 88.25 78 ASP A O 1
ATOM 650 N N . ILE A 1 79 ? 0.086 12.887 15.347 1.00 88.50 79 ILE A N 1
ATOM 651 C CA . ILE A 1 79 ? -0.969 13.908 15.446 1.00 88.50 79 ILE A CA 1
ATOM 652 C C . ILE A 1 79 ? -2.092 13.444 16.383 1.00 88.50 79 ILE A C 1
ATOM 654 O O . ILE A 1 79 ? -2.517 14.207 17.260 1.00 88.50 79 ILE A O 1
ATOM 658 N N . ALA A 1 80 ? -2.551 12.198 16.234 1.00 85.50 80 ALA A N 1
ATOM 659 C CA . ALA A 1 80 ? -3.587 11.615 17.084 1.00 85.50 80 ALA A CA 1
ATOM 660 C C . ALA A 1 80 ? -3.150 11.490 18.556 1.00 85.50 80 ALA A C 1
ATOM 662 O O . ALA A 1 80 ? -3.942 11.784 19.450 1.00 85.50 80 ALA A O 1
ATOM 663 N N . ALA A 1 81 ? -1.892 11.124 18.820 1.00 84.12 81 ALA A N 1
ATOM 664 C CA . ALA A 1 81 ? -1.358 10.978 20.175 1.00 84.12 81 ALA A CA 1
ATOM 665 C C . ALA A 1 81 ? -1.113 12.328 20.879 1.00 84.12 81 ALA A C 1
ATOM 667 O O . ALA A 1 81 ? -1.262 12.442 22.103 1.00 84.12 81 ALA A O 1
ATOM 668 N N . LYS A 1 82 ? -0.715 13.365 20.129 1.00 82.44 82 LYS A N 1
ATOM 669 C CA . LYS A 1 82 ? -0.412 14.702 20.673 1.00 82.44 82 LYS A CA 1
ATOM 670 C C . LYS A 1 82 ? -1.657 15.554 20.904 1.00 82.44 82 LYS A C 1
ATOM 672 O O . LYS A 1 82 ? -1.682 16.357 21.842 1.00 82.44 82 LYS A O 1
ATOM 677 N N . THR A 1 83 ? -2.681 15.394 20.072 1.00 74.31 83 THR A N 1
ATOM 678 C CA . THR A 1 83 ? -3.871 16.249 20.099 1.00 74.31 83 THR A CA 1
ATOM 679 C C . THR A 1 83 ? -4.826 15.827 21.214 1.00 74.31 83 THR A C 1
ATOM 681 O O . THR A 1 83 ? -5.325 14.709 21.233 1.00 74.31 83 THR A O 1
ATOM 684 N N . ARG A 1 84 ? -5.111 16.748 22.144 1.00 66.19 84 ARG A N 1
ATOM 685 C CA . ARG A 1 84 ? -6.103 16.557 23.225 1.00 66.19 84 ARG A CA 1
ATOM 686 C C . ARG A 1 84 ? -7.520 17.029 22.850 1.00 66.19 84 ARG A C 1
ATOM 688 O O . ARG A 1 84 ? -8.415 16.956 23.684 1.00 66.19 84 ARG A O 1
ATOM 695 N N . SER A 1 85 ? -7.683 17.581 21.648 1.00 66.44 85 SER A N 1
ATOM 696 C CA . SER A 1 85 ? -8.914 18.198 21.125 1.00 66.44 85 SER A CA 1
ATOM 697 C C . SER A 1 85 ? -9.746 17.215 20.310 1.00 66.44 85 SER A C 1
ATOM 699 O O . SER A 1 85 ? -9.154 16.338 19.702 1.00 66.44 85 SER A O 1
ATOM 701 N N . ASN A 1 86 ? -11.064 17.417 20.213 1.00 73.00 86 ASN A N 1
ATOM 702 C CA . ASN A 1 86 ? -12.046 16.512 19.591 1.00 73.00 86 ASN A CA 1
ATOM 703 C C . ASN A 1 86 ? -11.613 15.856 18.258 1.00 73.00 86 ASN A C 1
ATOM 705 O O . ASN A 1 86 ? -10.833 16.406 17.483 1.00 73.00 86 ASN A O 1
ATOM 709 N N . ALA A 1 87 ? -12.218 14.708 17.929 1.00 72.81 87 ALA A N 1
ATOM 710 C CA . ALA A 1 87 ? -11.919 13.925 16.719 1.00 72.81 87 ALA A CA 1
ATOM 711 C C . ALA A 1 87 ? -11.944 14.739 15.406 1.00 72.81 87 ALA A C 1
ATOM 713 O O . ALA A 1 87 ? -11.140 14.500 14.505 1.00 72.81 87 ALA A O 1
ATOM 714 N N . THR A 1 88 ? -12.823 15.740 15.319 1.00 77.75 88 THR A N 1
ATOM 715 C CA . THR A 1 88 ? -12.918 16.665 14.181 1.00 77.75 88 THR A CA 1
ATOM 716 C C . THR A 1 88 ? -11.651 17.491 13.981 1.00 77.75 88 THR A C 1
ATOM 718 O O . THR A 1 88 ? -11.256 17.731 12.845 1.00 77.75 88 THR A O 1
ATOM 721 N N . ASP A 1 89 ? -10.974 17.890 15.057 1.00 82.00 89 ASP A N 1
ATOM 722 C CA . ASP A 1 89 ? -9.755 18.696 14.975 1.00 82.00 89 ASP A CA 1
ATOM 723 C C . ASP A 1 89 ? -8.566 17.857 14.504 1.00 82.00 89 ASP A C 1
ATOM 725 O O . ASP A 1 89 ? -7.782 18.318 13.674 1.00 82.00 89 ASP A O 1
ATOM 729 N N . ILE A 1 90 ? -8.472 16.604 14.968 1.00 83.00 90 ILE A N 1
ATOM 730 C CA . ILE A 1 90 ? -7.499 15.626 14.457 1.00 83.00 90 ILE A CA 1
ATOM 731 C C . ILE A 1 90 ? -7.709 15.431 12.955 1.00 83.00 90 ILE A C 1
ATOM 733 O O . ILE A 1 90 ? -6.760 15.533 12.178 1.00 83.00 90 ILE A O 1
ATOM 737 N N . TRP A 1 91 ? -8.954 15.202 12.529 1.00 85.06 91 TRP A N 1
ATOM 738 C CA . TRP A 1 91 ? -9.265 15.016 11.114 1.00 85.06 91 TRP A CA 1
ATOM 739 C C . TRP A 1 91 ? -8.941 16.249 10.276 1.00 85.06 91 TRP A C 1
ATOM 741 O O . TRP A 1 91 ? -8.349 16.124 9.207 1.00 85.06 91 TRP A O 1
ATOM 751 N N . ASN A 1 92 ? -9.260 17.443 10.775 1.00 85.38 92 ASN A N 1
ATOM 752 C CA . ASN A 1 92 ? -8.930 18.696 10.104 1.00 85.38 92 ASN A CA 1
ATOM 753 C C . ASN A 1 92 ? -7.415 18.875 9.953 1.00 85.38 92 ASN A C 1
ATOM 755 O O . ASN A 1 92 ? -6.969 19.373 8.924 1.00 85.38 92 ASN A O 1
ATOM 759 N N . GLN A 1 93 ? -6.614 18.457 10.939 1.00 86.12 93 GLN A N 1
ATOM 760 C CA . GLN A 1 93 ? -5.153 18.476 10.830 1.00 86.12 93 GLN A CA 1
ATOM 761 C C . GLN A 1 93 ? -4.638 17.465 9.803 1.00 86.12 93 GLN A C 1
ATOM 763 O O . GLN A 1 93 ? -3.815 17.834 8.969 1.00 86.12 93 GLN A O 1
ATOM 768 N N . ILE A 1 94 ? -5.164 16.238 9.811 1.00 86.50 94 ILE A N 1
ATOM 769 C CA . ILE A 1 94 ? -4.837 15.206 8.816 1.00 86.50 94 ILE A CA 1
ATOM 770 C C . ILE A 1 94 ? -5.202 15.687 7.403 1.00 86.50 94 ILE A C 1
ATOM 772 O O . ILE A 1 94 ? -4.421 15.525 6.472 1.00 86.50 94 ILE A O 1
ATOM 776 N N . CYS A 1 95 ? -6.349 16.352 7.242 1.00 86.75 95 CYS A N 1
ATOM 777 C CA . CYS A 1 95 ? -6.817 16.871 5.958 1.00 86.75 95 CYS A CA 1
ATOM 778 C C . CYS A 1 95 ? -5.972 18.017 5.389 1.00 86.75 95 CYS A C 1
ATOM 780 O O . CYS A 1 95 ? -6.104 18.304 4.200 1.00 86.75 95 CYS A O 1
ATOM 782 N N . LYS A 1 96 ? -5.103 18.661 6.184 1.00 87.62 96 LYS A N 1
ATOM 783 C CA . LYS A 1 96 ? -4.174 19.683 5.668 1.00 87.62 96 LYS A CA 1
ATOM 784 C C . LYS A 1 96 ? -3.147 19.094 4.704 1.00 87.62 96 LYS A C 1
ATOM 786 O O . LYS A 1 96 ? -2.678 19.807 3.824 1.00 87.62 96 LYS A O 1
ATOM 791 N N . VAL A 1 97 ? -2.797 17.819 4.876 1.00 87.50 97 VAL A N 1
ATOM 792 C CA . VAL A 1 97 ? -1.850 17.104 4.018 1.00 87.50 97 VAL A CA 1
ATOM 793 C C . VAL A 1 97 ? -2.625 16.068 3.214 1.00 87.50 97 VAL A C 1
ATOM 795 O O . VAL A 1 97 ? -3.196 15.126 3.768 1.00 87.50 97 VAL A O 1
ATOM 798 N N . ARG A 1 98 ? -2.655 16.235 1.890 1.00 85.44 98 ARG A N 1
ATOM 799 C CA . ARG A 1 98 ? -3.451 15.384 0.995 1.00 85.44 98 ARG A CA 1
ATOM 800 C C . ARG A 1 98 ? -3.031 13.918 1.102 1.00 85.44 98 ARG A C 1
ATOM 802 O O . ARG A 1 98 ? -3.884 13.044 1.230 1.00 85.44 98 ARG A O 1
ATOM 809 N N . GLU A 1 99 ? -1.729 13.665 1.100 1.00 85.88 99 GLU A N 1
ATOM 810 C CA . GLU A 1 99 ? -1.114 12.337 1.144 1.00 85.88 99 GLU A CA 1
ATOM 811 C C . GLU A 1 99 ? -1.436 11.629 2.467 1.00 85.88 99 GLU A C 1
ATOM 813 O O . GLU A 1 99 ? -1.754 10.438 2.483 1.00 85.88 99 GLU A O 1
ATOM 818 N N . MET A 1 100 ? -1.448 12.373 3.576 1.00 88.88 100 MET A N 1
ATOM 819 C CA . MET A 1 100 ? -1.802 11.854 4.896 1.00 88.88 100 MET A CA 1
ATOM 820 C C . MET A 1 100 ? -3.270 11.446 4.973 1.00 88.88 100 MET A C 1
ATOM 822 O O . MET A 1 100 ? -3.581 10.334 5.403 1.00 88.88 100 MET A O 1
ATOM 826 N N . ARG A 1 101 ? -4.175 12.308 4.495 1.00 86.50 101 ARG A N 1
ATOM 827 C CA . ARG A 1 101 ? -5.608 12.002 4.410 1.00 86.50 101 ARG A CA 1
ATOM 828 C C . ARG A 1 101 ? -5.860 10.728 3.606 1.00 86.50 101 ARG A C 1
ATOM 830 O O . ARG A 1 101 ? -6.554 9.834 4.083 1.00 86.50 101 ARG A O 1
ATOM 837 N N . LEU A 1 102 ? -5.268 10.631 2.415 1.00 83.44 102 LEU A N 1
ATOM 838 C CA . LEU A 1 102 ? -5.402 9.460 1.543 1.00 83.44 102 LEU A CA 1
ATOM 839 C C . LEU A 1 102 ? -4.860 8.191 2.209 1.00 83.44 102 LEU A C 1
ATOM 841 O O . LEU A 1 102 ? -5.513 7.152 2.161 1.00 83.44 102 LEU A O 1
ATOM 845 N N . THR A 1 103 ? -3.721 8.291 2.898 1.00 89.00 103 THR A N 1
ATOM 846 C CA . THR A 1 103 ? -3.117 7.174 3.635 1.00 89.00 103 THR A CA 1
ATOM 847 C C . THR A 1 103 ? -4.045 6.642 4.723 1.00 89.00 103 THR A C 1
ATOM 849 O O . THR A 1 103 ? -4.250 5.434 4.820 1.00 89.00 103 THR A O 1
ATOM 852 N N . VAL A 1 104 ? -4.631 7.520 5.542 1.00 88.38 104 VAL A N 1
ATOM 853 C CA . VAL A 1 104 ? -5.518 7.105 6.643 1.00 88.38 104 VAL A CA 1
ATOM 854 C C . VAL A 1 104 ? -6.773 6.410 6.107 1.00 88.38 104 VAL A C 1
ATOM 856 O O . VAL A 1 104 ? -7.171 5.368 6.635 1.00 88.38 104 VAL A O 1
ATOM 859 N N . ILE A 1 105 ? -7.355 6.938 5.025 1.00 84.25 105 ILE A N 1
ATOM 860 C CA . ILE A 1 105 ? -8.507 6.322 4.353 1.00 84.25 105 ILE A CA 1
ATOM 861 C C . ILE A 1 105 ? -8.118 4.956 3.773 1.00 84.25 105 ILE A C 1
ATOM 863 O O . ILE A 1 105 ? -8.834 3.977 3.987 1.00 84.25 105 ILE A O 1
ATOM 867 N N . GLU A 1 106 ? -6.970 4.855 3.094 1.00 85.50 106 GLU A N 1
ATOM 868 C CA . GLU A 1 106 ? -6.487 3.600 2.508 1.00 85.50 106 GLU A CA 1
ATOM 869 C C . GLU A 1 106 ? -6.204 2.532 3.568 1.00 85.50 106 GLU A C 1
ATOM 871 O O . GLU A 1 106 ? -6.582 1.374 3.380 1.00 85.50 106 GLU A O 1
ATOM 876 N N . VAL A 1 107 ? -5.592 2.898 4.698 1.00 88.62 107 VAL A N 1
ATOM 877 C CA . VAL A 1 107 ? -5.338 1.972 5.812 1.00 88.62 107 VAL A CA 1
ATOM 878 C C . VAL A 1 107 ? -6.652 1.419 6.348 1.00 88.62 107 VAL A C 1
ATOM 880 O O . VAL A 1 107 ? -6.803 0.203 6.470 1.00 88.62 107 VAL A O 1
ATOM 883 N N . TYR A 1 108 ? -7.627 2.285 6.621 1.00 86.12 108 TYR A N 1
ATOM 884 C CA . TYR A 1 108 ? -8.932 1.856 7.113 1.00 86.12 108 TYR A CA 1
ATOM 885 C C . TYR A 1 108 ? -9.652 0.939 6.117 1.00 86.12 108 TYR A C 1
ATOM 887 O O . TYR A 1 108 ? -10.124 -0.142 6.477 1.00 86.12 108 TYR A O 1
ATOM 895 N N . ALA A 1 109 ? -9.683 1.337 4.845 1.00 81.88 109 ALA A N 1
ATOM 896 C CA . ALA A 1 109 ? -10.277 0.560 3.767 1.00 81.88 109 ALA A CA 1
ATOM 897 C C . ALA A 1 109 ? -9.610 -0.819 3.618 1.00 81.88 109 ALA A C 1
ATOM 899 O O . ALA A 1 109 ? -10.299 -1.831 3.476 1.00 81.88 109 ALA A O 1
ATOM 900 N N . SER A 1 110 ? -8.280 -0.872 3.723 1.00 84.56 110 SER A N 1
ATOM 901 C CA . SER A 1 110 ? -7.496 -2.107 3.649 1.00 84.56 110 SER A CA 1
ATOM 902 C C . SER A 1 110 ? -7.797 -3.052 4.814 1.00 84.56 110 SER A C 1
ATOM 904 O O . SER A 1 110 ? -7.918 -4.256 4.594 1.00 84.56 110 SER A O 1
ATOM 906 N N . ILE A 1 111 ? -7.987 -2.529 6.034 1.00 85.88 111 ILE A N 1
ATOM 907 C CA . ILE A 1 111 ? -8.398 -3.325 7.204 1.00 85.88 111 ILE A CA 1
ATOM 908 C C . ILE A 1 111 ? -9.767 -3.966 6.957 1.00 85.88 111 ILE A C 1
ATOM 910 O O . ILE A 1 111 ? -9.920 -5.179 7.117 1.00 85.88 111 ILE A O 1
ATOM 914 N N . MET A 1 112 ? -10.751 -3.171 6.531 1.00 83.88 112 MET A N 1
ATOM 915 C CA . MET A 1 112 ? -12.111 -3.663 6.289 1.00 83.88 112 MET A CA 1
ATOM 916 C C . MET A 1 112 ? -12.148 -4.693 5.158 1.00 83.88 112 MET A C 1
ATOM 918 O O . MET A 1 112 ? -12.771 -5.747 5.294 1.00 83.88 112 MET A O 1
ATOM 922 N N . TYR A 1 113 ? -11.440 -4.431 4.058 1.00 80.56 113 TYR A N 1
ATOM 923 C CA . TYR A 1 113 ? -11.322 -5.371 2.948 1.00 80.56 113 TYR A CA 1
ATOM 924 C C . TYR A 1 113 ? -10.659 -6.681 3.382 1.00 80.56 113 TYR A C 1
ATOM 926 O O . TYR A 1 113 ? -11.176 -7.758 3.089 1.00 80.56 113 TYR A O 1
ATOM 934 N N . MET A 1 114 ? -9.557 -6.601 4.130 1.00 83.44 114 MET A N 1
ATOM 935 C CA . MET A 1 114 ? -8.841 -7.762 4.651 1.00 83.44 114 MET A CA 1
ATOM 936 C C . MET A 1 114 ? -9.760 -8.654 5.493 1.00 83.44 114 MET A C 1
ATOM 938 O O . MET A 1 114 ? -9.879 -9.843 5.200 1.00 83.44 114 MET A O 1
ATOM 942 N N . PHE A 1 115 ? -10.482 -8.096 6.467 1.00 82.69 115 PHE A N 1
ATOM 943 C CA . PHE A 1 115 ? -11.416 -8.881 7.279 1.00 82.69 115 PHE A CA 1
ATOM 944 C C . PHE A 1 115 ? -12.584 -9.455 6.471 1.00 82.69 115 PHE A C 1
ATOM 946 O O . PHE A 1 115 ? -12.917 -10.627 6.644 1.00 82.69 115 PHE A O 1
ATOM 953 N N . ASN A 1 116 ? -13.157 -8.682 5.544 1.00 81.56 116 ASN A N 1
ATOM 954 C CA . ASN A 1 116 ? -14.242 -9.157 4.681 1.00 81.56 116 ASN A CA 1
ATOM 955 C C . ASN A 1 116 ? -13.827 -10.348 3.805 1.00 81.56 116 ASN A C 1
ATOM 957 O O . ASN A 1 116 ? -14.647 -11.227 3.542 1.00 81.56 116 ASN A O 1
ATOM 961 N N . GLN A 1 117 ? -12.573 -10.385 3.347 1.00 79.88 117 GLN A N 1
ATOM 962 C CA . GLN A 1 117 ? -12.066 -11.479 2.515 1.00 79.88 117 GLN A CA 1
ATOM 963 C C . GLN A 1 117 ? -11.571 -12.685 3.329 1.00 79.88 117 GLN A C 1
ATOM 965 O O . GLN A 1 117 ? -11.623 -13.812 2.831 1.00 79.88 117 GLN A O 1
ATOM 970 N N . LEU A 1 118 ? -11.076 -12.466 4.553 1.00 80.00 118 LEU A N 1
ATOM 971 C CA . LEU A 1 118 ? -10.507 -13.517 5.403 1.00 80.00 118 LEU A CA 1
ATOM 972 C C . LEU A 1 118 ? -11.555 -14.303 6.195 1.00 80.00 118 LEU A C 1
ATOM 974 O O . LEU A 1 118 ? -11.388 -15.512 6.370 1.00 80.00 118 LEU A O 1
ATOM 978 N N . LEU A 1 119 ? -12.592 -13.634 6.705 1.00 82.56 119 LEU A N 1
ATOM 979 C CA . LEU A 1 119 ? -13.534 -14.223 7.657 1.00 82.56 119 LEU A CA 1
ATOM 980 C C . LEU A 1 119 ? -14.661 -14.984 6.953 1.00 82.56 119 LEU A C 1
ATOM 982 O O . LEU A 1 119 ? -15.376 -14.438 6.111 1.00 82.56 119 LEU A O 1
ATOM 986 N N . VAL A 1 120 ? -14.838 -16.251 7.336 1.00 79.44 120 VAL A N 1
ATOM 987 C CA . VAL A 1 120 ? -15.886 -17.131 6.794 1.00 79.44 120 VAL A CA 1
ATOM 988 C C . VAL A 1 120 ? -17.112 -17.160 7.705 1.00 79.44 120 VAL A C 1
ATOM 990 O O . VAL A 1 120 ? -18.242 -17.099 7.222 1.00 79.44 120 VAL A O 1
ATOM 993 N N . ASP A 1 121 ? -16.912 -17.223 9.019 1.00 79.94 121 ASP A N 1
ATOM 994 C CA . ASP A 1 121 ? -18.010 -17.360 9.971 1.00 79.94 121 ASP A CA 1
ATOM 995 C C . ASP A 1 121 ? -18.797 -16.042 10.109 1.00 79.94 121 ASP A C 1
ATOM 997 O O . ASP A 1 121 ? -18.234 -14.945 10.149 1.00 79.94 121 ASP A O 1
ATOM 1001 N N . GLU A 1 122 ? -20.130 -16.130 10.161 1.00 79.44 122 GLU A N 1
ATOM 1002 C CA . GLU A 1 122 ? -21.002 -14.950 10.292 1.00 79.44 122 GLU A CA 1
ATOM 1003 C C . GLU A 1 122 ? -20.796 -14.226 11.622 1.00 79.44 122 GLU A C 1
ATOM 1005 O O . GLU A 1 122 ? -20.811 -12.999 11.661 1.00 79.44 122 GLU A O 1
ATOM 1010 N N . LEU A 1 123 ? -20.536 -14.972 12.700 1.00 76.38 123 LEU A N 1
ATOM 1011 C CA . LEU A 1 123 ? -20.259 -14.394 14.014 1.00 76.38 123 LEU A CA 1
ATOM 1012 C C . LEU A 1 123 ? -18.972 -13.570 14.024 1.00 76.38 123 LEU A C 1
ATOM 1014 O O . LEU A 1 123 ? -18.954 -12.476 14.579 1.00 76.38 123 LEU A O 1
ATOM 1018 N N . ASP A 1 124 ? -17.918 -14.066 13.381 1.00 78.31 124 ASP A N 1
ATOM 1019 C CA . ASP A 1 124 ? -16.637 -13.365 13.290 1.00 78.31 124 ASP A CA 1
ATOM 1020 C C . ASP A 1 124 ? -16.787 -12.061 12.499 1.00 78.31 124 ASP A C 1
ATOM 1022 O O . ASP A 1 124 ? -16.282 -11.011 12.902 1.00 78.31 124 ASP A O 1
ATOM 1026 N N . ARG A 1 125 ? -17.545 -12.112 11.396 1.00 82.12 125 ARG A N 1
ATOM 1027 C CA . ARG A 1 125 ? -17.887 -10.927 10.598 1.00 82.12 125 ARG A CA 1
ATOM 1028 C C . ARG A 1 125 ? -18.744 -9.938 11.379 1.00 82.12 125 ARG A C 1
ATOM 1030 O O . ARG A 1 125 ? -18.518 -8.735 11.275 1.00 82.12 125 ARG A O 1
ATOM 1037 N N . TRP A 1 126 ? -19.679 -10.430 12.189 1.00 79.38 126 TRP A N 1
ATOM 1038 C CA . TRP A 1 126 ? -20.526 -9.594 13.035 1.00 79.38 126 TRP A CA 1
ATOM 1039 C C . TRP A 1 126 ? -19.718 -8.831 14.090 1.00 79.38 126 TRP A C 1
ATOM 1041 O O . TRP A 1 126 ? -19.968 -7.647 14.299 1.00 79.38 126 TRP A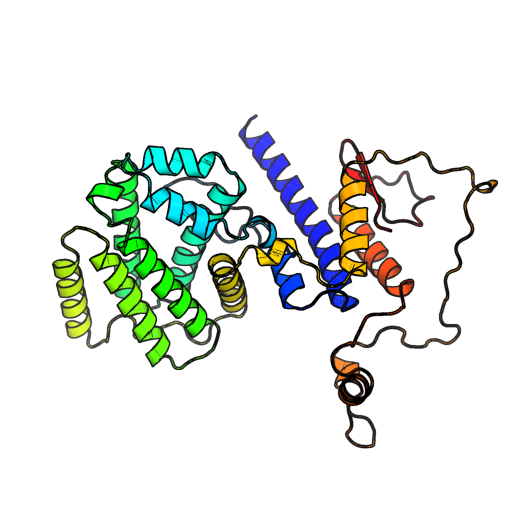 O 1
ATOM 1051 N N . VAL A 1 127 ? -18.698 -9.458 14.691 1.00 76.81 127 VAL A N 1
ATOM 1052 C CA . VAL A 1 127 ? -17.788 -8.773 15.628 1.00 76.81 127 VAL A CA 1
ATOM 1053 C C . VAL A 1 127 ? -17.041 -7.634 14.933 1.00 76.81 127 VAL A C 1
ATOM 1055 O O . VAL A 1 127 ? -17.024 -6.520 15.449 1.00 76.81 127 VAL A O 1
ATOM 1058 N N . VAL A 1 128 ? -16.463 -7.874 13.750 1.00 80.31 128 VAL A N 1
ATOM 1059 C CA . VAL A 1 128 ? -15.766 -6.820 12.987 1.00 80.31 128 VAL A CA 1
ATOM 1060 C C . VAL A 1 128 ? -16.721 -5.695 12.578 1.00 80.31 128 VAL A C 1
ATOM 1062 O O . VAL A 1 128 ? -16.370 -4.521 12.690 1.00 80.31 128 VAL A O 1
ATOM 1065 N N . TRP A 1 129 ? -17.936 -6.034 12.142 1.00 83.69 129 TRP A N 1
ATOM 1066 C CA . TRP A 1 129 ? -18.966 -5.051 11.809 1.00 83.69 129 TRP A CA 1
ATOM 1067 C C . TRP A 1 129 ? -19.354 -4.191 13.016 1.00 83.69 129 TRP A C 1
ATOM 1069 O O . TRP A 1 129 ? -19.473 -2.976 12.892 1.00 83.69 129 TRP A O 1
ATOM 1079 N N . TRP A 1 130 ? -19.493 -4.791 14.195 1.00 78.19 130 TRP A N 1
ATOM 1080 C CA . TRP A 1 130 ? -19.832 -4.053 15.406 1.00 78.19 130 TRP A CA 1
ATOM 1081 C C . TRP A 1 130 ? -18.726 -3.064 15.804 1.00 78.19 130 TRP A C 1
ATOM 1083 O O . TRP A 1 130 ? -19.021 -1.900 16.069 1.00 78.19 130 TRP A O 1
ATOM 1093 N N . VAL A 1 131 ? -17.449 -3.480 15.727 1.00 78.88 131 VAL A N 1
ATOM 1094 C CA . VAL A 1 131 ? -16.286 -2.583 15.911 1.00 78.88 131 VAL A CA 1
ATOM 1095 C C . VAL A 1 131 ? -16.376 -1.385 14.961 1.00 78.88 131 VAL A C 1
ATOM 1097 O O . VAL A 1 131 ? -16.175 -0.239 15.363 1.00 78.88 131 VAL A O 1
ATOM 1100 N N . HIS A 1 132 ? -16.662 -1.661 13.687 1.00 82.06 132 HIS A N 1
ATOM 1101 C CA . HIS A 1 132 ? -16.793 -0.651 12.645 1.00 82.06 132 HIS A CA 1
ATOM 1102 C C . HIS A 1 132 ? -17.915 0.348 12.959 1.00 82.06 132 HIS A C 1
ATOM 1104 O O . HIS A 1 132 ? -17.693 1.557 12.884 1.00 82.06 132 HIS A O 1
ATOM 1110 N N . GLU A 1 133 ? -19.096 -0.140 13.338 1.00 82.56 133 GLU A N 1
ATOM 1111 C CA . GLU A 1 133 ? -20.253 0.700 13.654 1.00 82.56 133 GLU A CA 1
ATOM 1112 C C . GLU A 1 133 ? -20.041 1.560 14.895 1.00 82.56 133 GLU A C 1
ATOM 1114 O O . GLU A 1 133 ? -20.401 2.737 14.896 1.00 82.56 133 GLU A O 1
ATOM 1119 N N . ASP A 1 134 ? -19.434 1.017 15.943 1.00 79.25 134 ASP A N 1
ATOM 1120 C CA . ASP A 1 134 ? -19.182 1.786 17.158 1.00 79.25 134 ASP A CA 1
ATOM 1121 C C . ASP A 1 134 ? -18.115 2.856 16.939 1.00 79.25 134 ASP A C 1
ATOM 1123 O O . ASP A 1 134 ? -18.314 4.007 17.327 1.00 79.25 134 ASP A O 1
ATOM 1127 N N . LEU A 1 135 ? -17.055 2.544 16.188 1.00 80.38 135 LEU A N 1
ATOM 1128 C CA . LEU A 1 135 ? -16.090 3.554 15.753 1.00 80.38 135 LEU A CA 1
ATOM 1129 C C . LEU A 1 135 ? -16.763 4.648 14.907 1.00 80.38 135 LEU A C 1
ATOM 1131 O O . LEU A 1 135 ? -16.475 5.834 15.074 1.00 80.38 135 LEU A O 1
ATOM 1135 N N . LYS A 1 136 ? -17.698 4.275 14.027 1.00 82.62 136 LYS A N 1
ATOM 1136 C CA . LYS A 1 136 ? -18.466 5.218 13.202 1.00 82.62 136 LYS A CA 1
ATOM 1137 C C . LYS A 1 136 ? -19.384 6.108 14.047 1.00 82.62 136 LYS A C 1
ATOM 1139 O O . LYS A 1 136 ? -19.468 7.309 13.780 1.00 82.62 136 LYS A O 1
ATOM 1144 N N . LYS A 1 137 ? -20.051 5.564 15.069 1.00 83.06 137 LYS A N 1
ATOM 1145 C CA . LYS A 1 137 ? -20.871 6.343 16.016 1.00 83.06 137 LYS A CA 1
ATOM 1146 C C . LYS A 1 137 ? -20.012 7.311 16.822 1.00 83.06 137 LYS A C 1
ATOM 1148 O O . LYS A 1 137 ? -20.323 8.501 16.831 1.00 83.06 137 LYS A O 1
ATOM 1153 N N . ALA A 1 138 ? -18.921 6.827 17.414 1.00 78.81 138 ALA A N 1
ATOM 1154 C CA . ALA A 1 138 ? -17.990 7.643 18.190 1.00 78.81 138 ALA A CA 1
ATOM 1155 C C . ALA A 1 138 ? -17.408 8.787 17.351 1.00 78.81 138 ALA A C 1
ATOM 1157 O O . ALA A 1 138 ? -17.266 9.920 17.818 1.00 78.81 138 ALA A O 1
ATOM 1158 N N . TRP A 1 139 ? -17.123 8.518 16.073 1.00 80.00 139 TRP A N 1
ATOM 1159 C CA . TRP A 1 139 ? -16.682 9.537 15.128 1.00 80.00 139 TRP A CA 1
ATOM 1160 C C . TRP A 1 139 ? -17.744 10.605 14.879 1.00 80.00 139 TRP A C 1
ATOM 1162 O O . TRP A 1 139 ? -17.463 11.793 15.027 1.00 80.00 139 TRP A O 1
ATOM 1172 N N . LYS A 1 140 ? -18.980 10.200 14.560 1.00 82.44 140 LYS A N 1
ATOM 1173 C CA . LYS A 1 140 ? -20.097 11.132 14.320 1.00 82.44 140 LYS A CA 1
ATOM 1174 C C . LYS A 1 140 ? -20.433 11.979 15.549 1.00 82.44 140 LYS A C 1
ATOM 1176 O O . LYS A 1 140 ? -20.840 13.126 15.404 1.00 82.44 140 LYS A O 1
ATOM 1181 N N . GLN A 1 141 ? -20.260 11.423 16.744 1.00 81.56 141 GLN A N 1
ATOM 1182 C CA . GLN A 1 141 ? -20.510 12.107 18.015 1.00 81.56 141 GLN A CA 1
ATOM 1183 C C . GLN A 1 141 ? -19.314 12.952 18.489 1.00 81.56 141 GLN A C 1
ATOM 1185 O O . GLN A 1 141 ? -19.430 13.680 19.474 1.00 81.56 141 GLN A O 1
ATOM 1190 N N . GLY A 1 142 ? -18.161 12.871 17.810 1.00 76.31 142 GLY A N 1
ATOM 1191 C CA . GLY A 1 142 ? -16.928 13.555 18.208 1.00 76.31 142 GLY A CA 1
ATOM 1192 C C . GLY A 1 142 ? -16.313 13.025 19.510 1.00 76.31 142 GLY A C 1
ATOM 1193 O O . GLY A 1 142 ? -15.428 13.670 20.073 1.00 76.31 142 GLY A O 1
ATOM 1194 N N . SER A 1 143 ? -16.764 11.865 19.996 1.00 74.50 143 SER A N 1
ATOM 1195 C CA . SER A 1 143 ? -16.397 11.256 21.280 1.00 74.50 143 SER A CA 1
ATOM 1196 C C . SER A 1 143 ? -15.259 10.238 21.182 1.00 74.50 143 SER A C 1
ATOM 1198 O O . SER A 1 143 ? -14.892 9.655 22.198 1.00 74.50 143 SER A O 1
ATOM 1200 N N . VAL A 1 144 ? -14.638 10.066 20.007 1.00 76.00 144 VAL A N 1
ATOM 1201 C CA . VAL A 1 144 ? -13.573 9.067 19.766 1.00 76.00 144 VAL A CA 1
ATOM 1202 C C . VAL A 1 144 ? -12.477 9.095 20.830 1.00 76.00 144 VAL A C 1
ATOM 1204 O O . VAL A 1 144 ? -12.057 8.050 21.287 1.00 76.00 144 VAL A O 1
ATOM 1207 N N . GLN A 1 145 ? -12.032 10.265 21.282 1.00 73.44 145 GLN A N 1
ATOM 1208 C CA . GLN A 1 145 ? -10.979 10.366 22.305 1.00 73.44 145 GLN A CA 1
ATOM 1209 C C . GLN A 1 145 ? -11.422 9.978 23.715 1.00 73.44 145 GLN A C 1
ATOM 1211 O O . GLN A 1 145 ? -10.587 9.686 24.565 1.00 73.44 145 GLN A O 1
ATOM 1216 N N . LYS A 1 146 ? -12.727 10.050 23.989 1.00 72.31 146 LYS A N 1
ATOM 1217 C CA . LYS A 1 146 ? -13.313 9.623 25.263 1.00 72.31 146 LYS A CA 1
ATOM 1218 C C . LYS A 1 146 ? -13.549 8.118 25.265 1.00 72.31 146 LYS A C 1
ATOM 1220 O O . LYS A 1 146 ? -13.408 7.486 26.303 1.00 72.31 146 LYS A O 1
ATOM 1225 N N . GLU A 1 147 ? -13.907 7.578 24.103 1.00 70.69 147 GLU A N 1
ATOM 1226 C CA . GLU A 1 147 ? -14.246 6.171 23.903 1.00 70.69 147 GLU A CA 1
ATOM 1227 C C . GLU A 1 147 ? -13.064 5.316 23.442 1.00 70.69 147 GLU A C 1
ATOM 1229 O O . GLU A 1 147 ? -13.168 4.103 23.501 1.00 70.69 147 GLU A O 1
ATOM 1234 N N . PHE A 1 148 ? -11.946 5.892 22.995 1.00 73.94 148 PHE A N 1
ATOM 1235 C CA . PHE A 1 148 ? -10.776 5.154 22.514 1.00 73.94 148 PHE A C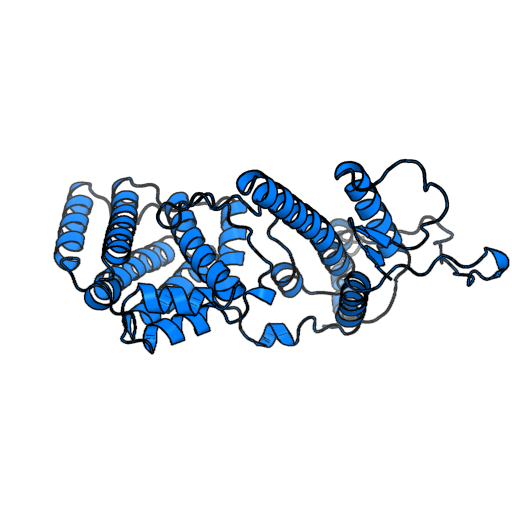A 1
ATOM 1236 C C . PHE A 1 148 ? -9.467 5.800 22.988 1.00 73.94 148 PHE A C 1
ATOM 1238 O O . PHE A 1 148 ? -9.249 7.001 22.821 1.00 73.94 148 PHE A O 1
ATOM 1245 N N . ASP A 1 149 ? -8.553 4.986 23.522 1.00 74.75 149 ASP A N 1
ATOM 1246 C CA . ASP A 1 149 ? -7.186 5.395 23.854 1.00 74.75 149 ASP A CA 1
ATOM 1247 C C . ASP A 1 149 ? -6.340 5.574 22.579 1.00 74.75 149 ASP A C 1
ATOM 1249 O O . ASP A 1 149 ? -5.685 4.655 22.078 1.00 74.75 149 ASP A O 1
ATOM 1253 N N . LEU A 1 150 ? -6.349 6.797 22.049 1.00 75.69 150 LEU A N 1
ATOM 1254 C CA . LEU A 1 150 ? -5.573 7.165 20.863 1.00 75.69 150 LEU A CA 1
ATOM 1255 C C . LEU A 1 150 ? -4.072 7.361 21.132 1.00 75.69 150 LEU A C 1
ATOM 1257 O O . LEU A 1 150 ? -3.320 7.517 20.173 1.00 75.69 150 LEU A O 1
ATOM 1261 N N . LYS A 1 151 ? -3.625 7.366 22.396 1.00 74.44 151 LYS A N 1
ATOM 1262 C CA . LYS A 1 151 ? -2.212 7.557 22.746 1.00 74.44 151 LYS A CA 1
ATOM 1263 C C . LYS A 1 151 ? -1.454 6.239 22.726 1.00 74.44 151 LYS A C 1
ATOM 1265 O O . LYS A 1 151 ? -0.720 5.964 21.784 1.00 74.44 151 LYS A O 1
ATOM 1270 N N . ASP A 1 152 ? -1.656 5.415 23.748 1.00 75.00 152 ASP A N 1
ATOM 1271 C CA . ASP A 1 152 ? -0.881 4.184 23.925 1.00 75.00 152 ASP A CA 1
ATOM 1272 C C . ASP A 1 152 ? -1.601 2.992 23.287 1.00 75.00 152 ASP A C 1
ATOM 1274 O O . ASP A 1 152 ? -0.991 1.989 22.900 1.00 75.00 152 ASP A O 1
ATOM 1278 N N . GLY A 1 153 ? -2.923 3.089 23.182 1.00 76.12 153 GLY A N 1
ATOM 1279 C CA . GLY A 1 153 ? -3.778 2.082 22.590 1.00 76.12 153 GLY A CA 1
ATOM 1280 C C . GLY A 1 153 ? -3.586 1.941 21.085 1.00 76.12 153 GLY A C 1
ATOM 1281 O O . GLY A 1 153 ? -3.347 0.835 20.590 1.00 76.12 153 GLY A O 1
ATOM 1282 N N . LEU A 1 154 ? -3.634 3.056 20.355 1.00 82.81 154 LEU A N 1
ATOM 1283 C CA . LEU A 1 154 ? -3.481 3.060 18.900 1.00 82.81 154 LEU A CA 1
ATOM 1284 C C . LEU A 1 154 ? -2.137 2.459 18.457 1.00 82.81 154 LEU A C 1
ATOM 1286 O O . LEU A 1 154 ? -2.107 1.648 17.531 1.00 82.81 154 LEU A O 1
ATOM 1290 N N . GLU A 1 155 ? -1.043 2.759 19.165 1.00 85.56 155 GLU A N 1
ATOM 1291 C CA . GLU A 1 155 ? 0.278 2.185 18.878 1.00 85.56 155 GLU A CA 1
ATOM 1292 C C . GLU A 1 155 ? 0.295 0.654 19.061 1.00 85.56 155 GLU A C 1
ATOM 1294 O O . GLU A 1 155 ? 0.872 -0.080 18.251 1.00 85.56 155 GLU A O 1
ATOM 1299 N N . LYS A 1 156 ? -0.378 0.138 20.101 1.00 82.88 156 LYS A N 1
ATOM 1300 C CA . LYS A 1 156 ? -0.512 -1.312 20.337 1.00 82.88 156 LYS A CA 1
ATOM 1301 C C . LYS A 1 156 ? -1.326 -1.989 19.236 1.00 82.88 156 LYS A C 1
ATOM 1303 O O . LYS A 1 156 ? -0.948 -3.075 18.787 1.00 82.88 156 LYS A O 1
ATOM 1308 N N . VAL A 1 157 ? -2.418 -1.360 18.797 1.00 84.12 157 VAL A N 1
ATOM 1309 C CA . VAL A 1 157 ? -3.246 -1.847 17.681 1.00 84.12 157 VAL A CA 1
ATOM 1310 C C . VAL A 1 157 ? -2.424 -1.872 16.397 1.00 84.12 157 VAL A C 1
ATOM 1312 O O . VAL A 1 157 ? -2.381 -2.905 15.732 1.00 84.12 157 VAL A O 1
ATOM 1315 N N . TYR A 1 158 ? -1.694 -0.796 16.102 1.00 87.94 158 TYR A N 1
ATOM 1316 C CA . TYR A 1 158 ? -0.809 -0.701 14.945 1.00 87.94 158 TYR A CA 1
ATOM 1317 C C . TYR A 1 158 ? 0.256 -1.810 14.935 1.00 87.94 158 TYR A C 1
ATOM 1319 O O . TYR A 1 158 ? 0.351 -2.571 13.971 1.00 87.94 158 TYR A O 1
ATOM 1327 N N . LYS A 1 159 ? 1.003 -1.991 16.033 1.00 87.88 159 LYS A N 1
ATOM 1328 C CA . LYS A 1 159 ? 2.014 -3.061 16.156 1.00 87.88 159 LYS A CA 1
ATOM 1329 C C . LYS A 1 159 ? 1.414 -4.449 15.921 1.00 87.88 159 LYS A C 1
ATOM 1331 O O . LYS A 1 159 ? 2.023 -5.298 15.261 1.00 87.88 159 LYS A O 1
ATOM 1336 N N . ARG A 1 160 ? 0.209 -4.695 16.448 1.00 83.75 160 ARG A N 1
ATOM 1337 C CA . ARG A 1 160 ? -0.468 -5.985 16.279 1.00 83.75 160 ARG A CA 1
ATOM 1338 C C . ARG A 1 160 ? -0.990 -6.184 14.859 1.00 83.75 160 ARG A C 1
ATOM 1340 O O . ARG A 1 160 ? -0.916 -7.305 14.362 1.00 83.75 160 ARG A O 1
ATOM 1347 N N . LEU A 1 161 ? -1.463 -5.121 14.217 1.00 87.62 161 LEU A N 1
ATOM 1348 C CA . LEU A 1 161 ? -1.903 -5.125 12.827 1.00 87.62 161 LEU A CA 1
ATOM 1349 C C . LEU A 1 161 ? -0.742 -5.452 11.885 1.00 87.62 161 LEU A C 1
ATOM 1351 O O . LEU A 1 161 ? -0.879 -6.351 11.063 1.00 87.62 161 LEU A O 1
ATOM 1355 N N . VAL A 1 162 ? 0.418 -4.810 12.058 1.00 89.12 162 VAL A N 1
ATOM 1356 C CA . VAL A 1 162 ? 1.629 -5.123 11.277 1.00 89.12 162 VAL A CA 1
ATOM 1357 C C . VAL A 1 162 ? 2.005 -6.598 11.430 1.00 89.12 162 VAL A C 1
ATOM 1359 O O . VAL A 1 162 ? 2.176 -7.290 10.430 1.00 89.12 162 VAL A O 1
ATOM 1362 N N . SER A 1 163 ? 2.029 -7.106 12.669 1.00 85.50 163 SER A N 1
ATOM 1363 C CA . SER A 1 163 ? 2.325 -8.524 12.943 1.00 85.50 163 SER A CA 1
ATOM 1364 C C . SER A 1 163 ? 1.319 -9.473 12.275 1.00 85.50 163 SER A C 1
ATOM 1366 O O . SER A 1 163 ? 1.691 -10.533 11.776 1.00 85.50 163 SER A O 1
ATOM 1368 N N . LEU A 1 164 ? 0.031 -9.105 12.260 1.00 84.69 164 LEU A N 1
ATOM 1369 C CA . LEU A 1 164 ? -1.011 -9.884 11.593 1.00 84.69 164 LEU A CA 1
ATOM 1370 C C . LEU A 1 164 ? -0.770 -9.935 10.083 1.00 84.69 164 LEU A C 1
ATOM 1372 O O . LEU A 1 164 ? -0.718 -11.024 9.518 1.00 84.69 164 LEU A O 1
ATOM 1376 N N . VAL A 1 165 ? -0.601 -8.782 9.434 1.00 84.44 165 VAL A N 1
ATOM 1377 C CA . VAL A 1 165 ? -0.412 -8.717 7.978 1.00 84.44 165 VAL A CA 1
ATOM 1378 C C . VAL A 1 165 ? 0.866 -9.454 7.563 1.00 84.44 165 VAL A C 1
ATOM 1380 O O . VAL A 1 165 ? 0.859 -10.186 6.575 1.00 84.44 165 VAL A O 1
ATOM 1383 N N . GLU A 1 166 ? 1.934 -9.357 8.356 1.00 84.31 166 GLU A N 1
ATOM 1384 C CA . GLU A 1 166 ? 3.166 -10.127 8.160 1.00 84.31 166 GLU A CA 1
ATOM 1385 C C . GLU A 1 166 ? 2.916 -11.643 8.212 1.00 84.31 166 GLU A C 1
ATOM 1387 O O . GLU A 1 166 ? 3.324 -12.376 7.307 1.00 84.31 166 GLU A O 1
ATOM 1392 N N . SER A 1 167 ? 2.159 -12.112 9.212 1.00 79.56 167 SER A N 1
ATOM 1393 C CA . SER A 1 167 ? 1.788 -13.529 9.357 1.00 79.56 167 SER A CA 1
ATOM 1394 C C . SER A 1 167 ? 0.847 -14.056 8.268 1.00 79.56 167 SER A C 1
ATOM 1396 O O . SER A 1 167 ? 0.748 -15.265 8.066 1.00 79.56 167 SER A O 1
ATOM 1398 N N . LEU A 1 168 ? 0.130 -13.160 7.586 1.00 75.56 168 LEU A N 1
ATOM 1399 C CA . LEU A 1 168 ? -0.750 -13.488 6.465 1.00 75.56 168 LEU A CA 1
ATOM 1400 C C . LEU A 1 168 ? 0.004 -13.491 5.126 1.00 75.56 168 LEU A C 1
ATOM 1402 O O . LEU A 1 168 ? -0.351 -14.252 4.225 1.00 75.56 168 LEU A O 1
ATOM 1406 N N . LYS A 1 169 ? 1.042 -12.654 4.991 1.00 69.69 169 LYS A N 1
ATOM 1407 C CA . LYS A 1 169 ? 1.908 -12.568 3.803 1.00 69.69 169 LYS A CA 1
ATOM 1408 C C . LYS A 1 169 ? 2.748 -13.829 3.630 1.00 69.69 169 LYS A C 1
ATOM 1410 O O . LYS A 1 169 ? 2.832 -14.390 2.538 1.00 69.69 169 LYS A O 1
ATOM 1415 N N . HIS A 1 170 ? 3.391 -14.263 4.703 1.00 63.59 170 HIS A N 1
ATOM 1416 C CA . HIS A 1 170 ? 4.062 -15.552 4.754 1.00 63.59 170 HIS A CA 1
ATOM 1417 C C . HIS A 1 170 ? 2.973 -16.579 5.068 1.00 63.59 170 HIS A C 1
ATOM 1419 O O . HIS A 1 170 ? 2.187 -16.337 5.969 1.00 63.59 170 HIS A O 1
ATOM 1425 N N . VAL A 1 171 ? 2.851 -17.695 4.343 1.00 54.34 171 VAL A N 1
ATOM 1426 C CA . VAL A 1 171 ? 1.856 -18.746 4.661 1.00 54.34 171 VAL A CA 1
ATOM 1427 C C . VAL A 1 171 ? 2.290 -19.472 5.944 1.00 54.34 171 VAL A C 1
ATOM 1429 O O . VAL A 1 171 ? 2.689 -20.632 5.935 1.00 54.34 171 VAL A O 1
ATOM 1432 N N . ILE A 1 172 ? 2.308 -18.747 7.057 1.00 49.72 172 ILE A N 1
ATOM 1433 C CA . ILE A 1 172 ? 2.613 -19.237 8.389 1.00 49.72 172 ILE A CA 1
ATOM 1434 C C . ILE A 1 172 ? 1.328 -19.896 8.882 1.00 49.72 172 ILE A C 1
ATOM 1436 O O . ILE A 1 172 ? 0.236 -19.386 8.650 1.00 49.72 172 ILE A O 1
ATOM 1440 N N . SER A 1 173 ? 1.470 -21.071 9.497 1.00 57.66 173 SER A N 1
ATOM 1441 C CA . SER A 1 173 ? 0.382 -21.951 9.952 1.00 57.66 173 SER A CA 1
ATOM 1442 C C . SER A 1 173 ? -0.906 -21.222 10.382 1.00 57.66 173 SER A C 1
ATOM 1444 O O . SER A 1 173 ? -0.849 -20.222 11.101 1.00 57.66 173 SER A O 1
ATOM 1446 N N . ALA A 1 174 ? -2.074 -21.774 10.028 1.00 56.81 174 ALA A N 1
ATOM 1447 C CA . ALA A 1 174 ? -3.393 -21.216 10.366 1.00 56.81 174 ALA A CA 1
ATOM 1448 C C . ALA A 1 174 ? -3.562 -20.880 11.867 1.00 56.81 174 ALA A C 1
ATOM 1450 O O . ALA A 1 174 ? -4.280 -19.951 12.228 1.00 56.81 174 ALA A O 1
ATOM 1451 N N . MET A 1 175 ? -2.839 -21.587 12.742 1.00 54.75 175 MET A N 1
ATOM 1452 C CA . MET A 1 175 ? -2.800 -21.348 14.188 1.00 54.75 175 MET A CA 1
ATOM 1453 C C . MET A 1 175 ? -2.164 -19.998 14.571 1.00 54.75 175 MET A C 1
ATOM 1455 O O . MET A 1 175 ? -2.662 -19.316 15.466 1.00 54.75 175 MET A O 1
ATOM 1459 N N . SER A 1 176 ? -1.097 -19.578 13.884 1.00 63.50 176 SER A N 1
ATOM 1460 C CA . SER A 1 176 ? -0.457 -18.272 14.103 1.00 63.50 176 SER A CA 1
ATOM 1461 C C . SER A 1 176 ? -1.357 -17.132 13.623 1.00 63.50 176 SER A C 1
ATOM 1463 O O . SER A 1 176 ? -1.555 -16.159 14.349 1.00 63.50 176 SER A O 1
ATOM 1465 N N . GLN A 1 177 ? -1.983 -17.284 12.454 1.00 65.81 177 GLN A N 1
ATOM 1466 C CA . GLN A 1 177 ? -2.900 -16.287 11.885 1.00 65.81 177 GLN A CA 1
ATOM 1467 C C . GLN A 1 177 ? -4.128 -16.072 12.782 1.00 65.81 177 GLN A C 1
ATOM 1469 O O . GLN A 1 177 ? -4.474 -14.935 13.109 1.00 65.81 177 GLN A O 1
ATOM 1474 N N . HIS A 1 178 ? -4.721 -17.167 13.266 1.00 63.84 178 HIS A N 1
ATOM 1475 C CA . HIS A 1 178 ? -5.799 -17.149 14.253 1.00 63.84 178 HIS A CA 1
ATOM 1476 C C . HIS A 1 178 ? -5.396 -16.387 15.533 1.00 63.84 178 HIS A C 1
ATOM 1478 O O . HIS A 1 178 ? -6.091 -15.460 15.956 1.00 63.84 178 HIS A O 1
ATOM 1484 N N . TYR A 1 179 ? -4.225 -16.695 16.104 1.00 67.19 179 TYR A N 1
ATOM 1485 C CA . TYR A 1 179 ? -3.686 -15.983 17.269 1.00 67.19 179 TYR A CA 1
ATOM 1486 C C . TYR A 1 179 ? -3.504 -14.479 17.007 1.00 67.19 179 TYR A C 1
ATOM 1488 O O . TYR A 1 179 ? -3.790 -13.645 17.875 1.00 67.19 179 TYR A O 1
ATOM 1496 N N . HIS A 1 180 ? -3.038 -14.089 15.818 1.00 69.19 180 HIS A N 1
ATOM 1497 C CA . HIS A 1 180 ? -2.869 -12.682 15.463 1.00 69.19 180 HIS A CA 1
ATOM 1498 C C . HIS A 1 180 ? -4.194 -11.920 15.394 1.00 69.19 180 HIS A C 1
ATOM 1500 O O . HIS A 1 180 ? -4.266 -10.839 15.984 1.00 69.19 180 HIS A O 1
ATOM 1506 N N . ILE A 1 181 ? -5.236 -12.506 14.794 1.00 68.62 181 ILE A N 1
ATOM 1507 C CA . ILE A 1 181 ? -6.573 -11.901 14.667 1.00 68.62 181 ILE A CA 1
ATOM 1508 C C . ILE A 1 181 ? -7.244 -11.726 16.028 1.00 68.62 181 ILE A C 1
ATOM 1510 O O . ILE A 1 181 ? -7.641 -10.613 16.370 1.00 68.62 181 ILE A O 1
ATOM 1514 N N . VAL A 1 182 ? -7.316 -12.790 16.835 1.00 65.88 182 VAL A N 1
ATOM 1515 C CA . VAL A 1 182 ? -7.969 -12.743 18.155 1.00 65.88 182 VAL A CA 1
ATOM 1516 C C . VAL A 1 182 ? -7.330 -11.677 19.035 1.00 65.88 182 VAL A C 1
ATOM 1518 O O . VAL A 1 182 ? -8.014 -10.874 19.663 1.00 65.88 182 VAL A O 1
ATOM 1521 N N . HIS A 1 183 ? -6.001 -11.622 19.055 1.00 66.31 183 HIS A N 1
ATOM 1522 C CA . HIS A 1 183 ? -5.300 -10.614 19.835 1.00 66.31 183 HIS A CA 1
ATOM 1523 C C . HIS A 1 183 ? -5.407 -9.213 19.241 1.00 66.31 183 HIS A C 1
ATOM 1525 O O . HIS A 1 183 ? -5.386 -8.272 20.021 1.00 66.31 183 HIS A O 1
ATOM 1531 N N . LEU A 1 184 ? -5.494 -9.037 17.916 1.00 70.12 184 LEU A N 1
ATOM 1532 C CA . LEU A 1 184 ? -5.740 -7.717 17.328 1.00 70.12 184 LEU A CA 1
ATOM 1533 C C . LEU A 1 184 ? -7.092 -7.183 17.797 1.00 70.12 184 LEU A C 1
ATOM 1535 O O . LEU A 1 184 ? -7.152 -6.073 18.309 1.00 70.12 184 LEU A O 1
ATOM 1539 N N . LEU A 1 185 ? -8.142 -7.999 17.712 1.00 66.38 185 LEU A N 1
ATOM 1540 C CA . LEU A 1 185 ? -9.481 -7.624 18.163 1.00 66.38 185 LEU A CA 1
ATOM 1541 C C . LEU A 1 185 ? -9.545 -7.416 19.677 1.00 66.38 185 LEU A C 1
ATOM 1543 O O . LEU A 1 185 ? -10.148 -6.453 20.134 1.00 66.38 185 LEU A O 1
ATOM 1547 N N . ALA A 1 186 ? -8.848 -8.242 20.460 1.00 63.75 186 ALA A N 1
ATOM 1548 C CA . ALA A 1 186 ? -8.715 -8.022 21.897 1.00 63.75 186 ALA A CA 1
ATOM 1549 C C . ALA A 1 186 ? -7.933 -6.738 22.225 1.00 63.75 186 ALA A C 1
ATOM 1551 O O . ALA A 1 186 ? -8.237 -6.082 23.215 1.00 63.75 186 ALA A O 1
ATOM 1552 N N . GLN A 1 187 ? -6.924 -6.364 21.424 1.00 65.12 187 GLN A N 1
ATOM 1553 C CA . GLN A 1 187 ? -6.256 -5.071 21.584 1.00 65.12 187 GLN A CA 1
ATOM 1554 C C . GLN A 1 187 ? -7.202 -3.929 21.225 1.00 65.12 187 GLN A C 1
ATOM 1556 O O . GLN A 1 187 ? -7.334 -3.022 22.030 1.00 65.12 187 GLN A O 1
ATOM 1561 N N . VAL A 1 188 ? -7.911 -3.992 20.095 1.00 66.56 188 VAL A N 1
ATOM 1562 C CA . VAL A 1 188 ? -8.906 -2.973 19.716 1.00 66.56 188 VAL A CA 1
ATOM 1563 C C . VAL A 1 188 ? -9.964 -2.803 20.812 1.00 66.56 188 VAL A C 1
ATOM 1565 O O . VAL A 1 188 ? -10.250 -1.676 21.203 1.00 66.56 188 VAL A O 1
ATOM 1568 N N . GLY A 1 189 ? -10.460 -3.903 21.386 1.00 60.16 189 GLY A N 1
ATOM 1569 C CA . GLY A 1 189 ? -11.409 -3.860 22.499 1.00 60.16 189 GLY A CA 1
ATOM 1570 C C . GLY A 1 189 ? -10.831 -3.291 23.798 1.00 60.16 189 GLY A C 1
ATOM 1571 O O . GLY A 1 189 ? -11.539 -2.608 24.520 1.00 60.16 189 GLY A O 1
ATOM 1572 N N . ARG A 1 190 ? -9.538 -3.502 24.088 1.00 61.03 190 ARG A N 1
ATOM 1573 C CA . ARG A 1 190 ? -8.856 -2.863 25.233 1.00 61.03 190 ARG A CA 1
ATOM 1574 C C . ARG A 1 190 ? -8.641 -1.365 25.046 1.00 61.03 190 ARG A C 1
ATOM 1576 O O . ARG A 1 190 ? -8.562 -0.636 26.029 1.00 61.03 190 ARG A O 1
ATOM 1583 N N . VAL A 1 191 ? -8.459 -0.934 23.801 1.00 59.06 191 VAL A N 1
ATOM 1584 C CA . VAL A 1 191 ? -8.285 0.479 23.449 1.00 59.06 191 VAL A CA 1
ATOM 1585 C C . VAL A 1 191 ? -9.602 1.225 23.538 1.00 59.06 191 VAL A C 1
ATOM 1587 O O . VAL A 1 191 ? -9.614 2.390 23.918 1.00 59.06 191 VAL A O 1
ATOM 1590 N N . ALA A 1 192 ? -10.703 0.562 23.217 1.00 60.06 192 ALA A N 1
ATOM 1591 C CA . ALA A 1 192 ? -12.023 1.129 23.347 1.00 60.06 192 ALA A CA 1
ATOM 1592 C C . ALA A 1 192 ? -12.464 1.154 24.827 1.00 60.06 192 ALA A C 1
ATOM 1594 O O . ALA A 1 192 ? -12.717 0.125 25.448 1.00 60.06 192 ALA A O 1
ATOM 1595 N N . ALA A 1 193 ? -12.547 2.346 25.410 1.00 54.91 193 ALA A N 1
ATOM 1596 C CA . ALA A 1 193 ? -13.089 2.615 26.732 1.00 54.91 193 ALA A CA 1
ATOM 1597 C C . ALA A 1 193 ? -14.608 2.343 26.749 1.00 54.91 193 ALA A C 1
ATOM 1599 O O . ALA A 1 193 ? -15.426 3.246 26.596 1.00 54.91 193 ALA A O 1
ATOM 1600 N N . GLY A 1 194 ? -14.999 1.076 26.912 1.00 56.00 194 GLY A N 1
ATOM 1601 C CA . GLY A 1 194 ? -16.401 0.648 26.942 1.00 56.00 194 GLY A CA 1
ATOM 1602 C C . GLY A 1 194 ? -16.572 -0.844 27.243 1.00 56.00 194 GLY A C 1
ATOM 1603 O O . GLY A 1 194 ? -15.589 -1.549 27.449 1.00 56.00 194 GLY A O 1
ATOM 1604 N N . GLN A 1 195 ? -17.823 -1.326 27.257 1.00 55.28 195 GLN A N 1
ATOM 1605 C CA . GLN A 1 195 ? -18.296 -2.684 27.625 1.00 55.28 195 GLN A CA 1
ATOM 1606 C C . GLN A 1 195 ? -17.758 -3.850 26.751 1.00 55.28 195 GLN A C 1
ATOM 1608 O O . GLN A 1 195 ? -18.368 -4.914 26.649 1.00 55.28 195 GLN A O 1
ATOM 1613 N N . TRP A 1 196 ? -16.594 -3.687 26.125 1.00 58.53 196 TRP A N 1
ATOM 1614 C CA . TRP A 1 196 ? -15.916 -4.672 25.287 1.00 58.53 196 TRP A CA 1
ATOM 1615 C C . TRP A 1 196 ? -15.648 -5.990 25.991 1.00 58.53 196 TRP A C 1
ATOM 1617 O O . TRP A 1 196 ? -15.798 -7.045 25.378 1.00 58.53 196 TRP A O 1
ATOM 1627 N N . ASP A 1 197 ? -15.303 -5.947 27.277 1.00 60.53 197 ASP A N 1
ATOM 1628 C CA . ASP A 1 197 ? -15.116 -7.157 28.074 1.00 60.53 197 ASP A CA 1
ATOM 1629 C C . ASP A 1 197 ? -16.406 -7.985 28.163 1.00 60.53 197 ASP A C 1
ATOM 1631 O O . ASP A 1 197 ? -16.350 -9.213 28.181 1.00 60.53 197 ASP A O 1
ATOM 1635 N N . GLU A 1 198 ? -17.571 -7.338 28.187 1.00 64.12 198 GLU A N 1
ATOM 1636 C CA . GLU A 1 198 ? -18.876 -7.998 28.249 1.00 64.12 198 GLU A CA 1
ATOM 1637 C C . GLU A 1 198 ? -19.274 -8.586 26.890 1.00 64.12 198 GLU A C 1
ATOM 1639 O O . GLU A 1 198 ? -19.692 -9.741 26.809 1.00 64.12 198 GLU A O 1
ATOM 1644 N N . LEU A 1 199 ? -19.015 -7.868 25.797 1.00 62.22 199 LEU A N 1
ATOM 1645 C CA . LEU A 1 199 ? -19.263 -8.364 24.441 1.00 62.22 199 LEU A CA 1
ATOM 1646 C C . LEU A 1 199 ? -18.308 -9.473 24.005 1.00 62.22 199 LEU A C 1
ATOM 1648 O O . LEU A 1 199 ? -18.742 -10.452 23.397 1.00 62.22 199 LEU A O 1
ATOM 1652 N N . LEU A 1 200 ? -17.024 -9.380 24.357 1.00 64.94 200 LEU A N 1
ATOM 1653 C CA . LEU A 1 200 ? -16.079 -10.479 24.166 1.00 64.94 200 LEU A CA 1
ATOM 1654 C C . LEU A 1 200 ? -16.518 -11.705 24.968 1.00 64.94 200 LEU A C 1
ATOM 1656 O O . LEU A 1 200 ? -16.397 -12.823 24.471 1.00 64.94 200 LEU A O 1
ATOM 1660 N N . ARG A 1 201 ? -17.066 -11.527 26.178 1.00 68.69 201 ARG A N 1
ATOM 1661 C CA . ARG A 1 201 ? -17.658 -12.635 26.945 1.00 68.69 201 ARG A CA 1
ATOM 1662 C C . ARG A 1 201 ? -18.866 -13.230 26.227 1.00 68.69 201 ARG A C 1
ATOM 1664 O O . ARG A 1 201 ? -18.896 -14.449 26.078 1.00 68.69 201 ARG A O 1
ATOM 1671 N N . GLU A 1 202 ? -19.816 -12.427 25.751 1.00 66.94 202 GLU A N 1
ATOM 1672 C CA . GLU A 1 202 ? -20.980 -12.932 25.007 1.00 66.94 202 GLU A CA 1
ATOM 1673 C C . GLU A 1 202 ? -20.578 -13.671 23.729 1.00 66.94 202 GLU A C 1
ATOM 1675 O O . GLU A 1 202 ? -21.087 -14.757 23.447 1.00 66.94 202 GLU A O 1
ATOM 1680 N N . TYR A 1 203 ? -19.640 -13.115 22.966 1.00 67.06 203 TYR A N 1
ATOM 1681 C CA . TYR A 1 203 ? -19.121 -13.738 21.758 1.00 67.06 203 TYR A CA 1
ATOM 1682 C C . TYR A 1 203 ? -18.395 -15.051 22.071 1.00 67.06 203 TYR A C 1
ATOM 1684 O O . TYR A 1 203 ? -18.709 -16.074 21.466 1.00 67.06 203 TYR A O 1
ATOM 1692 N N . ASN A 1 204 ? -17.504 -15.068 23.069 1.00 68.81 204 ASN A N 1
ATOM 1693 C CA . ASN A 1 204 ? -16.815 -16.287 23.499 1.00 68.81 204 ASN A CA 1
ATOM 1694 C C . ASN A 1 204 ? -17.809 -17.356 23.981 1.00 68.81 204 ASN A C 1
ATOM 1696 O O . ASN A 1 204 ? -17.664 -18.528 23.637 1.00 68.81 204 ASN A O 1
ATOM 1700 N N . GLN A 1 205 ? -18.857 -16.968 24.714 1.00 73.25 205 GLN A N 1
ATOM 1701 C C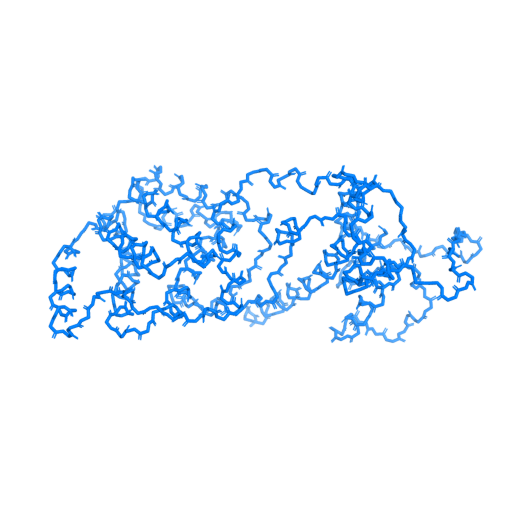A . GLN A 1 205 ? -19.926 -17.878 25.134 1.00 73.25 205 GLN A CA 1
ATOM 1702 C C . GLN A 1 205 ? -20.731 -18.417 23.942 1.00 73.25 205 GLN A C 1
ATOM 1704 O O . GLN A 1 205 ? -21.052 -19.606 23.901 1.00 73.25 205 GLN A O 1
ATOM 1709 N N . ARG A 1 206 ? -21.069 -17.572 22.959 1.00 67.44 206 ARG A N 1
ATOM 1710 C CA . ARG A 1 206 ? -21.786 -17.987 21.738 1.00 67.44 206 ARG A CA 1
ATOM 1711 C C . ARG A 1 206 ? -20.929 -18.897 20.855 1.00 67.44 206 ARG A C 1
ATOM 1713 O O . ARG A 1 206 ? -21.436 -19.908 20.376 1.00 67.44 206 ARG A O 1
ATOM 1720 N N . ALA A 1 207 ? -19.640 -18.600 20.703 1.00 65.94 207 ALA A N 1
ATOM 1721 C CA . ALA A 1 207 ? -18.691 -19.433 19.968 1.00 65.94 207 ALA A CA 1
ATOM 1722 C C . ALA A 1 207 ? -18.528 -20.818 20.622 1.00 65.94 207 ALA A C 1
ATOM 1724 O O . ALA A 1 207 ? -18.629 -21.845 19.947 1.00 65.94 207 ALA A O 1
ATOM 1725 N N . GLN A 1 208 ? -18.414 -20.859 21.957 1.00 68.75 208 GLN A N 1
ATOM 1726 C CA . GLN A 1 208 ? -18.395 -22.109 22.724 1.00 68.75 208 GLN A CA 1
ATOM 1727 C C . GLN A 1 208 ? -19.678 -22.934 22.532 1.00 68.75 208 GLN A C 1
ATOM 1729 O O . GLN A 1 208 ? -19.599 -24.149 22.341 1.00 68.75 208 GLN A O 1
ATOM 1734 N N . LYS A 1 209 ? -20.859 -22.295 22.519 1.00 70.19 209 LYS A N 1
ATOM 1735 C CA . LYS A 1 209 ? -22.150 -22.972 22.272 1.00 70.19 209 LYS A CA 1
ATOM 1736 C C . LYS A 1 209 ? -22.247 -23.581 20.870 1.00 70.19 209 LYS A C 1
ATOM 1738 O O . LYS A 1 209 ? -22.836 -24.647 20.714 1.00 70.19 209 LYS A O 1
ATOM 1743 N N . LEU A 1 210 ? -21.649 -22.942 19.867 1.00 63.56 210 LEU A N 1
ATOM 1744 C CA . LEU A 1 210 ? -21.637 -23.408 18.475 1.00 63.56 210 LEU A CA 1
ATOM 1745 C C . LEU A 1 210 ? -20.504 -24.409 18.168 1.00 63.56 210 LEU A C 1
ATOM 1747 O O . LEU A 1 210 ? -20.312 -24.771 17.009 1.00 63.56 210 LEU A O 1
ATOM 1751 N N . LYS A 1 211 ? -19.783 -24.898 19.195 1.00 59.47 211 LYS A N 1
ATOM 1752 C CA . LYS A 1 211 ? -18.642 -25.832 19.087 1.00 59.47 211 LYS A CA 1
ATOM 1753 C C . LYS A 1 211 ? -17.559 -25.358 18.103 1.00 59.47 211 LYS A C 1
ATOM 1755 O O . LYS A 1 211 ? -16.992 -26.163 17.364 1.00 59.47 211 LYS A O 1
ATOM 1760 N N . GLY A 1 212 ? -17.263 -24.060 18.092 1.00 64.38 212 GLY A N 1
ATOM 1761 C CA . GLY A 1 212 ? -16.193 -23.482 17.281 1.00 64.38 212 GLY A CA 1
ATOM 1762 C C . GLY A 1 212 ? -15.289 -22.589 18.118 1.00 64.38 212 GLY A C 1
ATOM 1763 O O . GLY A 1 212 ? -15.763 -21.834 18.964 1.00 64.38 212 GLY A O 1
ATOM 1764 N N . ASN A 1 213 ? -13.981 -22.653 17.873 1.00 66.50 213 ASN A N 1
ATOM 1765 C CA . ASN A 1 213 ? -13.089 -21.609 18.363 1.00 66.50 213 ASN A CA 1
ATOM 1766 C C . ASN A 1 213 ? -13.370 -20.328 17.550 1.00 66.50 213 ASN A C 1
ATOM 1768 O O . ASN A 1 213 ? -13.411 -20.418 16.318 1.00 66.50 213 ASN A O 1
ATOM 1772 N N . PRO A 1 214 ? -13.554 -19.161 18.195 1.00 68.69 214 PRO A N 1
ATOM 1773 C CA . PRO A 1 214 ? -13.548 -17.852 17.539 1.00 68.69 214 PRO A CA 1
ATOM 1774 C C . PRO A 1 214 ? -12.510 -17.725 16.429 1.00 68.69 214 PRO A C 1
ATOM 1776 O O . PRO A 1 214 ? -11.414 -18.215 16.642 1.00 68.69 214 PRO A O 1
ATOM 1779 N N . PHE A 1 215 ? -12.765 -17.074 15.291 1.00 69.19 215 PHE A N 1
ATOM 1780 C CA . PHE A 1 215 ? -11.719 -16.745 14.297 1.00 69.19 215 PHE A CA 1
ATOM 1781 C C . PHE A 1 215 ? -10.835 -17.920 13.843 1.00 69.19 215 PHE A C 1
ATOM 1783 O O . PHE A 1 215 ? -9.698 -17.713 13.411 1.00 69.19 215 PHE A O 1
ATOM 1790 N N . SER A 1 216 ? -11.296 -19.163 14.000 1.00 69.00 216 SER A N 1
ATOM 1791 C CA . SER A 1 216 ? -10.497 -20.361 13.714 1.00 69.00 216 SER A CA 1
ATOM 1792 C C . SER A 1 216 ? -10.601 -20.798 12.257 1.00 69.00 216 SER A C 1
ATOM 1794 O O . SER A 1 216 ? -9.731 -21.515 11.761 1.00 69.00 216 SER A O 1
ATOM 1796 N N . LYS A 1 217 ? -11.640 -20.334 11.554 1.00 72.81 217 LYS A N 1
ATOM 1797 C CA . LYS A 1 217 ? -11.893 -20.620 10.143 1.00 72.81 217 LYS A CA 1
ATOM 1798 C C . LYS A 1 217 ? -11.598 -19.392 9.295 1.00 72.81 217 LYS A C 1
ATOM 1800 O O . LYS A 1 217 ? -12.448 -18.526 9.087 1.00 72.81 217 LYS A O 1
ATOM 1805 N N . LEU A 1 218 ? -10.377 -19.346 8.777 1.00 73.94 218 LEU A N 1
ATOM 1806 C CA . LEU A 1 218 ? -9.967 -18.353 7.792 1.00 73.94 218 LEU A CA 1
ATOM 1807 C C . LEU A 1 218 ? -10.071 -18.933 6.387 1.00 73.94 218 LEU A C 1
ATOM 1809 O O . LEU A 1 218 ? -9.845 -20.127 6.171 1.00 73.94 218 LEU A O 1
ATOM 1813 N N . LYS A 1 219 ? -10.387 -18.077 5.417 1.00 72.88 219 LYS A N 1
ATOM 1814 C CA . LYS A 1 219 ? -10.421 -18.448 4.004 1.00 72.88 219 LYS A CA 1
ATOM 1815 C C . LYS A 1 219 ? -8.994 -18.711 3.506 1.00 72.88 219 LYS A C 1
ATOM 1817 O O . LYS A 1 219 ? -8.282 -17.793 3.114 1.00 72.88 219 LYS A O 1
ATOM 1822 N N . VAL A 1 220 ? -8.568 -19.974 3.532 1.00 67.12 220 VAL A N 1
ATOM 1823 C CA . VAL A 1 220 ? -7.258 -20.440 3.046 1.00 67.12 220 VAL A CA 1
ATOM 1824 C C . VAL A 1 220 ? -7.491 -21.518 1.974 1.00 67.12 220 VAL A C 1
ATOM 1826 O O . VAL A 1 220 ? -8.320 -22.399 2.202 1.00 67.12 220 VAL A O 1
ATOM 1829 N N . PRO A 1 221 ? -6.796 -21.492 0.817 1.00 63.66 221 PRO A N 1
ATOM 1830 C CA . PRO A 1 221 ? -5.733 -20.566 0.422 1.00 63.66 221 PRO A CA 1
ATOM 1831 C C . PRO A 1 221 ? -6.250 -19.191 -0.021 1.00 63.66 221 PRO A C 1
ATOM 1833 O O . PRO A 1 221 ? -7.304 -19.065 -0.639 1.00 63.66 221 PRO A O 1
ATOM 1836 N N . LEU A 1 222 ? -5.457 -18.156 0.263 1.00 70.31 222 LEU A N 1
ATOM 1837 C CA . LEU A 1 222 ? -5.741 -16.788 -0.170 1.00 70.31 222 LEU A CA 1
ATOM 1838 C C . LEU A 1 222 ? -5.605 -16.683 -1.695 1.00 70.31 222 LEU A C 1
ATOM 1840 O O . LEU A 1 222 ? -4.608 -17.141 -2.266 1.00 70.31 222 LEU A O 1
ATOM 1844 N N . HIS A 1 223 ? -6.580 -16.048 -2.346 1.00 73.19 223 HIS A N 1
ATOM 1845 C CA . HIS A 1 223 ? -6.489 -15.701 -3.765 1.00 73.19 223 HIS A CA 1
ATOM 1846 C C . HIS A 1 223 ? -5.310 -14.744 -4.008 1.00 73.19 223 HIS A C 1
ATOM 1848 O O . HIS A 1 223 ? -4.961 -13.958 -3.126 1.00 73.19 223 HIS A O 1
ATOM 1854 N N . GLN A 1 224 ? -4.703 -14.800 -5.199 1.00 75.75 224 GLN A N 1
ATOM 1855 C CA . GLN A 1 224 ? -3.519 -13.996 -5.532 1.00 75.75 224 GLN A CA 1
ATOM 1856 C C . GLN A 1 224 ? -3.758 -12.496 -5.309 1.00 75.75 224 GLN A C 1
ATOM 1858 O O . GLN A 1 224 ? -2.948 -11.839 -4.667 1.00 75.75 224 GLN A O 1
ATOM 1863 N N . ASP A 1 225 ? -4.934 -12.002 -5.693 1.00 74.81 225 ASP A N 1
ATOM 1864 C CA . ASP A 1 225 ? -5.334 -10.607 -5.490 1.00 74.81 225 ASP A CA 1
ATOM 1865 C C . ASP A 1 225 ? -5.260 -10.165 -4.022 1.00 74.81 225 ASP A C 1
ATOM 1867 O O . ASP A 1 225 ? -4.830 -9.057 -3.716 1.00 74.81 225 ASP A O 1
ATOM 1871 N N . LEU A 1 226 ? -5.668 -11.033 -3.091 1.00 77.25 226 LEU A N 1
ATOM 1872 C CA . LEU A 1 226 ? -5.606 -10.735 -1.662 1.00 77.25 226 LEU A CA 1
ATOM 1873 C C . LEU A 1 226 ? -4.161 -10.741 -1.160 1.00 77.25 226 LEU A C 1
ATOM 1875 O O . LEU A 1 226 ? -3.813 -9.919 -0.319 1.00 77.25 226 LEU A O 1
ATOM 1879 N N . LYS A 1 227 ? -3.306 -11.621 -1.690 1.00 78.06 227 LYS A N 1
ATOM 1880 C CA . LYS A 1 227 ? -1.874 -11.628 -1.358 1.00 78.06 227 LYS A CA 1
ATOM 1881 C C . LYS A 1 227 ? -1.191 -10.342 -1.814 1.00 78.06 227 LYS A C 1
ATOM 1883 O O . LYS A 1 227 ? -0.427 -9.769 -1.043 1.00 78.06 227 LYS A O 1
ATOM 1888 N N . ASP A 1 228 ? -1.507 -9.866 -3.015 1.00 78.88 228 ASP A N 1
ATOM 1889 C CA . ASP A 1 228 ? -0.945 -8.628 -3.559 1.00 78.88 228 ASP A CA 1
ATOM 1890 C C . ASP A 1 228 ? -1.418 -7.407 -2.749 1.00 78.88 228 ASP A C 1
ATOM 1892 O O . ASP A 1 228 ? -0.619 -6.532 -2.411 1.00 78.88 228 ASP A O 1
ATOM 1896 N N . GLN A 1 229 ? -2.694 -7.384 -2.341 1.00 80.88 229 GLN A N 1
ATOM 1897 C CA . GLN A 1 229 ? -3.230 -6.344 -1.454 1.00 80.88 229 GLN A CA 1
ATOM 1898 C C . GLN A 1 229 ? -2.615 -6.394 -0.049 1.00 80.88 229 GLN A C 1
ATOM 1900 O O . GLN A 1 229 ? -2.267 -5.351 0.493 1.00 80.88 229 GLN A O 1
ATOM 1905 N N . LEU A 1 230 ? -2.417 -7.580 0.535 1.00 83.06 230 LEU A N 1
ATOM 1906 C CA . LEU A 1 230 ? -1.737 -7.734 1.827 1.00 83.06 230 LEU A CA 1
ATOM 1907 C C . LEU A 1 230 ? -0.272 -7.301 1.752 1.00 83.06 230 LEU A C 1
ATOM 1909 O O . LEU A 1 230 ? 0.226 -6.661 2.676 1.00 83.06 230 LEU A O 1
ATOM 1913 N N . LEU A 1 231 ? 0.415 -7.614 0.650 1.00 83.88 231 LEU A N 1
ATOM 1914 C CA . LEU A 1 231 ? 1.780 -7.163 0.414 1.00 83.88 231 LEU A CA 1
ATOM 1915 C C . LEU A 1 231 ? 1.837 -5.636 0.342 1.00 83.88 231 LEU A C 1
ATOM 1917 O O . LEU A 1 231 ? 2.664 -5.030 1.020 1.00 83.88 231 LEU A O 1
ATOM 1921 N N . ARG A 1 232 ? 0.951 -5.006 -0.436 1.00 87.00 232 ARG A N 1
ATOM 1922 C CA . ARG A 1 232 ? 0.849 -3.544 -0.491 1.00 87.00 232 ARG A CA 1
ATOM 1923 C C . ARG A 1 232 ? 0.542 -2.963 0.884 1.00 87.00 232 ARG A C 1
ATOM 1925 O O . ARG A 1 232 ? 1.217 -2.030 1.301 1.00 87.00 232 ARG A O 1
ATOM 1932 N N . PHE A 1 233 ? -0.431 -3.530 1.590 1.00 88.44 233 PHE A N 1
ATOM 1933 C CA . PHE A 1 233 ? -0.865 -3.032 2.887 1.00 88.44 233 PHE A CA 1
ATOM 1934 C C . PHE A 1 233 ? 0.244 -3.121 3.938 1.00 88.44 233 PHE A C 1
ATOM 1936 O O . PHE A 1 233 ? 0.480 -2.154 4.654 1.00 88.44 233 PHE A O 1
ATOM 1943 N N . TYR A 1 234 ? 0.987 -4.231 3.978 1.00 89.19 234 TYR A N 1
ATOM 1944 C CA . TYR A 1 234 ? 2.174 -4.351 4.823 1.00 89.19 234 TYR A CA 1
ATOM 1945 C C . TYR A 1 234 ? 3.162 -3.223 4.536 1.00 89.19 234 TYR A C 1
ATOM 1947 O O . TYR A 1 234 ? 3.559 -2.515 5.455 1.00 89.19 234 TYR A O 1
ATOM 1955 N N . ASN A 1 235 ? 3.502 -3.013 3.259 1.00 88.88 235 ASN A N 1
ATOM 1956 C CA . ASN A 1 235 ? 4.433 -1.958 2.884 1.00 88.88 235 ASN A CA 1
ATOM 1957 C C . ASN A 1 235 ? 3.883 -0.569 3.232 1.00 88.88 235 ASN A C 1
ATOM 1959 O O . ASN A 1 235 ? 4.632 0.223 3.777 1.00 88.88 235 ASN A O 1
ATOM 1963 N N . LEU A 1 236 ? 2.594 -0.286 3.021 1.00 90.75 236 LEU A N 1
ATOM 1964 C CA . LEU A 1 236 ? 1.965 0.981 3.416 1.00 90.75 236 LEU A CA 1
ATOM 1965 C C . LEU A 1 236 ? 2.108 1.267 4.917 1.00 90.75 236 LEU A C 1
ATOM 1967 O O . LEU A 1 236 ? 2.319 2.411 5.306 1.00 90.75 236 LEU A O 1
ATOM 1971 N N . LEU A 1 237 ? 2.009 0.237 5.761 1.00 90.19 237 LEU A N 1
ATOM 1972 C CA . LEU A 1 237 ? 2.214 0.383 7.200 1.00 90.19 237 LEU A CA 1
ATOM 1973 C C . LEU A 1 237 ? 3.700 0.582 7.533 1.00 90.19 237 LEU A C 1
ATOM 1975 O O . LEU A 1 237 ? 4.043 1.439 8.336 1.00 90.19 237 LEU A O 1
ATOM 1979 N N . THR A 1 238 ? 4.600 -0.189 6.918 1.00 89.25 238 THR A N 1
ATOM 1980 C CA . THR A 1 238 ? 6.015 -0.235 7.321 1.00 89.25 238 THR A CA 1
ATOM 1981 C C . THR A 1 238 ? 6.929 0.753 6.599 1.00 89.25 238 THR A C 1
ATOM 1983 O O . THR A 1 238 ? 8.099 0.861 6.969 1.00 89.25 238 THR A O 1
ATOM 1986 N N . ILE A 1 239 ? 6.452 1.426 5.552 1.00 86.25 239 ILE A N 1
ATOM 1987 C CA . ILE A 1 239 ? 7.263 2.303 4.705 1.00 86.25 239 ILE A CA 1
ATOM 1988 C C . ILE A 1 239 ? 7.771 3.520 5.488 1.00 86.25 239 ILE A C 1
ATOM 1990 O O . ILE A 1 239 ? 7.014 4.244 6.136 1.00 86.25 239 ILE A O 1
ATOM 1994 N N . LYS A 1 240 ? 9.088 3.728 5.439 1.00 81.44 240 LYS A N 1
ATOM 1995 C CA . LYS A 1 240 ? 9.805 4.790 6.161 1.00 81.44 240 LYS A CA 1
ATOM 1996 C C . LYS A 1 240 ? 10.336 5.852 5.196 1.00 81.44 240 LYS A C 1
ATOM 1998 O O . LYS A 1 240 ? 10.201 5.731 3.983 1.00 81.44 240 LYS A O 1
ATOM 2003 N N . GLU A 1 241 ? 11.005 6.859 5.750 1.00 75.25 241 GLU A N 1
ATOM 2004 C CA . GLU A 1 241 ? 11.635 7.967 5.014 1.00 75.25 241 GLU A CA 1
ATOM 2005 C C . GLU A 1 241 ? 12.772 7.539 4.072 1.00 75.25 241 GLU A C 1
ATOM 2007 O O . GLU A 1 241 ? 13.120 8.283 3.164 1.00 75.25 241 GLU A O 1
ATOM 2012 N N . SER A 1 242 ? 13.310 6.320 4.205 1.00 70.56 242 SER A N 1
ATOM 2013 C CA . SER A 1 242 ? 14.351 5.789 3.304 1.00 70.56 242 SER A CA 1
ATOM 2014 C C . SER A 1 242 ? 13.931 5.759 1.829 1.00 70.56 242 SER A C 1
ATOM 2016 O O . SER A 1 242 ? 14.761 5.617 0.940 1.00 70.56 242 SER A O 1
ATOM 2018 N N . VAL A 1 243 ? 12.636 5.888 1.551 1.00 76.00 243 VAL A N 1
ATOM 2019 C CA . VAL A 1 243 ? 12.096 5.941 0.191 1.00 76.00 243 VAL A CA 1
ATOM 2020 C C . VAL A 1 243 ? 12.424 7.253 -0.521 1.00 76.00 243 VAL A C 1
ATOM 2022 O O . VAL A 1 243 ? 12.453 7.276 -1.746 1.00 76.00 243 VAL A O 1
ATOM 2025 N N . PHE A 1 244 ? 12.752 8.323 0.208 1.00 74.81 244 PHE A N 1
ATOM 2026 C CA . PHE A 1 244 ? 13.210 9.573 -0.409 1.00 74.81 244 PHE A CA 1
ATOM 2027 C C . PHE A 1 244 ? 14.583 9.440 -1.083 1.00 74.81 244 PHE A C 1
ATOM 2029 O O . PHE A 1 244 ? 14.928 10.251 -1.938 1.00 74.81 244 PHE A O 1
ATOM 2036 N N . GLU A 1 245 ? 15.354 8.409 -0.733 1.00 78.44 245 GLU A N 1
ATOM 2037 C CA . GLU A 1 245 ? 16.644 8.104 -1.359 1.00 78.44 245 GLU A CA 1
ATOM 2038 C C . GLU A 1 245 ? 16.511 7.141 -2.554 1.00 78.44 245 GLU A C 1
ATOM 2040 O O . GLU A 1 245 ? 17.492 6.900 -3.262 1.00 78.44 245 GLU A O 1
ATOM 2045 N N . MET A 1 246 ? 15.305 6.619 -2.812 1.00 82.06 246 MET A N 1
ATOM 2046 C CA . MET A 1 246 ? 15.022 5.719 -3.929 1.00 82.06 246 MET A CA 1
ATOM 2047 C C . MET A 1 246 ? 14.745 6.490 -5.235 1.00 82.06 246 MET A C 1
ATOM 2049 O O . MET A 1 246 ? 14.196 7.593 -5.204 1.00 82.06 246 MET A O 1
ATOM 2053 N N . PRO A 1 247 ? 15.038 5.897 -6.407 1.00 84.31 247 PRO A N 1
ATOM 2054 C CA . PRO A 1 247 ? 15.729 4.620 -6.581 1.00 84.31 247 PRO A CA 1
ATOM 2055 C C . PRO A 1 247 ? 17.235 4.716 -6.280 1.00 84.31 247 PRO A C 1
ATOM 2057 O O . PRO A 1 247 ? 17.856 5.773 -6.453 1.00 84.31 247 PRO A O 1
ATOM 2060 N N . GLU A 1 248 ? 17.821 3.601 -5.838 1.00 81.94 248 GLU A N 1
ATOM 2061 C CA . GLU A 1 248 ? 19.262 3.499 -5.544 1.00 81.94 248 GLU A CA 1
ATOM 2062 C C . GLU A 1 248 ? 20.105 3.626 -6.820 1.00 81.94 248 GLU A C 1
ATOM 2064 O O . GLU A 1 248 ? 21.201 4.191 -6.818 1.00 81.94 248 GLU A O 1
ATOM 2069 N N . ASN A 1 249 ? 19.571 3.134 -7.938 1.00 83.50 249 ASN A N 1
ATOM 2070 C CA . ASN A 1 249 ? 20.231 3.201 -9.230 1.00 83.50 249 ASN A CA 1
ATOM 2071 C C . ASN A 1 249 ? 20.237 4.641 -9.779 1.00 83.50 249 ASN A C 1
ATOM 2073 O O . ASN A 1 249 ? 19.190 5.263 -9.988 1.00 83.50 249 ASN A O 1
ATOM 2077 N N . LEU A 1 250 ? 21.435 5.156 -10.070 1.00 84.25 250 LEU A N 1
ATOM 2078 C CA . LEU A 1 250 ? 21.634 6.507 -10.600 1.00 84.25 250 LEU A CA 1
ATOM 2079 C C . LEU A 1 250 ? 20.965 6.713 -11.965 1.00 84.25 250 LEU A C 1
ATOM 2081 O O . LEU A 1 250 ? 20.462 7.802 -12.236 1.00 84.25 250 LEU A O 1
ATOM 2085 N N . GLU A 1 251 ? 20.916 5.681 -12.809 1.00 80.62 251 GLU A N 1
ATOM 2086 C CA . GLU A 1 251 ? 20.270 5.754 -14.121 1.00 80.62 251 GLU A CA 1
ATOM 2087 C C . GLU A 1 251 ? 18.744 5.799 -13.987 1.00 80.62 251 GLU A C 1
ATOM 2089 O O . GLU A 1 251 ? 18.094 6.608 -14.650 1.00 80.62 251 GLU A O 1
ATOM 2094 N N . ALA A 1 252 ? 18.175 5.012 -13.065 1.00 85.50 252 ALA A N 1
ATOM 2095 C CA . ALA A 1 252 ? 16.754 5.084 -12.724 1.00 85.50 252 ALA A CA 1
ATOM 2096 C C . ALA A 1 252 ? 16.376 6.499 -12.273 1.00 85.50 252 ALA A C 1
ATOM 2098 O O . ALA A 1 252 ? 15.397 7.079 -12.742 1.00 85.50 252 ALA A O 1
ATOM 2099 N N . ARG A 1 253 ? 17.201 7.075 -11.389 1.00 86.12 253 ARG A N 1
ATOM 2100 C CA . ARG A 1 253 ? 17.019 8.430 -10.874 1.00 86.12 253 ARG A CA 1
ATOM 2101 C C . ARG A 1 253 ? 17.096 9.457 -11.996 1.00 86.12 253 ARG A C 1
ATOM 2103 O O . ARG A 1 253 ? 16.197 10.279 -12.114 1.00 86.12 253 ARG A O 1
ATOM 2110 N N . ARG A 1 254 ? 18.115 9.373 -12.857 1.00 83.62 254 ARG A N 1
ATOM 2111 C CA . ARG A 1 254 ? 18.289 10.272 -14.007 1.00 83.62 254 ARG A CA 1
ATOM 2112 C C . ARG A 1 254 ? 17.068 10.254 -14.927 1.00 83.62 254 ARG A C 1
ATOM 2114 O O . ARG A 1 254 ? 16.566 11.322 -15.272 1.00 83.62 254 ARG A O 1
ATOM 2121 N N . ARG A 1 255 ? 16.579 9.066 -15.300 1.00 84.69 255 ARG A N 1
ATOM 2122 C CA . ARG A 1 255 ? 15.421 8.912 -16.196 1.00 84.69 255 ARG A CA 1
ATOM 2123 C C . ARG A 1 255 ? 14.115 9.376 -15.550 1.00 84.69 255 ARG A C 1
ATOM 2125 O O . ARG A 1 255 ? 13.346 10.073 -16.202 1.00 84.69 255 ARG A O 1
ATOM 2132 N N . LEU A 1 256 ? 13.884 9.074 -14.268 1.00 84.31 256 LEU A N 1
ATOM 2133 C CA . LEU A 1 256 ? 12.719 9.597 -13.538 1.00 84.31 256 LEU A CA 1
ATOM 2134 C C . LEU A 1 256 ? 12.767 11.116 -13.402 1.00 84.31 256 LEU A C 1
ATOM 2136 O O . LEU A 1 256 ? 11.756 11.771 -13.615 1.00 84.31 256 LEU A O 1
ATOM 2140 N N . THR A 1 257 ? 13.926 11.696 -13.089 1.00 83.50 257 THR A N 1
ATOM 2141 C CA . THR A 1 257 ? 14.080 13.154 -13.040 1.00 83.50 257 THR A CA 1
ATOM 2142 C C . THR A 1 257 ? 13.821 13.780 -14.406 1.00 83.50 257 THR A C 1
ATOM 2144 O O . THR A 1 257 ? 13.125 14.788 -14.479 1.00 83.50 257 THR A O 1
ATOM 2147 N N . PHE A 1 258 ? 14.323 13.181 -15.489 1.00 79.12 258 PHE A N 1
ATOM 2148 C CA . PHE A 1 258 ? 14.049 13.660 -16.842 1.00 79.12 258 PHE A CA 1
ATOM 2149 C C . PHE A 1 258 ? 12.552 13.610 -17.167 1.00 79.12 258 PHE A C 1
ATOM 2151 O O . PHE A 1 258 ? 11.987 14.623 -17.575 1.00 79.12 258 PHE A O 1
ATOM 2158 N N . PHE A 1 259 ? 11.902 12.474 -16.899 1.00 80.12 259 PHE A N 1
ATOM 2159 C CA . PHE A 1 259 ? 10.461 12.313 -17.065 1.00 80.12 259 PHE A CA 1
ATOM 2160 C C . PHE A 1 259 ? 9.679 13.356 -16.258 1.00 80.12 259 PHE A C 1
ATOM 2162 O O . PHE A 1 259 ? 8.865 14.084 -16.820 1.00 80.12 259 PHE A O 1
ATOM 2169 N N . CYS A 1 260 ? 9.974 13.501 -14.964 1.00 80.56 260 CYS A N 1
ATOM 2170 C CA . CYS A 1 260 ? 9.306 14.470 -14.102 1.00 80.56 260 CYS A CA 1
ATOM 2171 C C . CYS A 1 260 ? 9.504 15.908 -14.570 1.00 80.56 260 CYS A C 1
ATOM 2173 O O . CYS A 1 260 ? 8.540 16.660 -14.616 1.00 80.56 260 CYS A O 1
ATOM 2175 N N . ASN A 1 261 ? 10.719 16.286 -14.965 1.00 79.81 261 ASN A N 1
ATOM 2176 C CA . ASN A 1 261 ? 10.977 17.619 -15.499 1.00 79.81 261 ASN A CA 1
ATOM 2177 C C . ASN A 1 261 ? 10.209 17.847 -16.800 1.00 79.81 261 ASN A C 1
ATOM 2179 O O . ASN A 1 261 ? 9.661 18.923 -17.003 1.00 79.81 261 ASN A O 1
ATOM 2183 N N . SER A 1 262 ? 10.133 16.833 -17.663 1.00 74.88 262 SER A N 1
ATOM 2184 C CA . SER A 1 262 ? 9.398 16.933 -18.920 1.00 74.88 262 SER A CA 1
ATOM 2185 C C . SER A 1 262 ? 7.895 17.137 -18.716 1.00 74.88 262 SER A C 1
ATOM 2187 O O . SER A 1 262 ? 7.268 17.763 -19.559 1.00 74.88 262 SER A O 1
ATOM 2189 N N . MET A 1 263 ? 7.329 16.707 -17.577 1.00 70.88 263 MET A N 1
ATOM 2190 C CA . MET A 1 263 ? 5.931 16.995 -17.228 1.00 70.88 263 MET A CA 1
ATOM 2191 C C . MET A 1 263 ? 5.657 18.483 -17.010 1.00 70.88 263 MET A C 1
ATOM 2193 O O . MET A 1 263 ? 4.508 18.888 -17.089 1.00 70.88 263 MET A O 1
ATOM 2197 N N . PHE A 1 264 ? 6.689 19.287 -16.741 1.00 73.56 264 PHE A N 1
ATOM 2198 C CA . PHE A 1 264 ? 6.574 20.724 -16.482 1.00 73.56 264 PHE A CA 1
ATOM 2199 C C . PHE A 1 264 ? 7.258 21.582 -17.553 1.00 73.56 264 PHE A C 1
ATOM 2201 O O . PHE A 1 264 ? 7.429 22.784 -17.351 1.00 73.56 264 PHE A O 1
ATOM 2208 N N . MET A 1 265 ? 7.686 20.980 -18.665 1.00 71.56 265 MET A N 1
ATOM 2209 C CA . MET A 1 265 ? 8.298 21.692 -19.783 1.00 71.56 265 MET A CA 1
ATOM 2210 C C . MET A 1 265 ? 7.329 21.754 -20.961 1.00 71.56 265 MET A C 1
ATOM 2212 O O . MET A 1 265 ? 6.656 20.778 -21.279 1.00 71.56 265 MET A O 1
ATOM 2216 N N . ASP A 1 266 ? 7.298 22.896 -21.641 1.00 66.50 266 ASP A N 1
ATOM 2217 C CA . ASP A 1 266 ? 6.634 23.002 -22.936 1.00 66.50 266 ASP A CA 1
ATOM 2218 C C . ASP A 1 266 ? 7.485 22.300 -24.002 1.00 66.50 266 ASP A C 1
ATOM 2220 O O . ASP A 1 266 ? 8.720 22.394 -23.978 1.00 66.50 266 ASP A O 1
ATOM 2224 N N . MET A 1 267 ? 6.846 21.615 -24.961 1.00 65.06 267 MET A N 1
ATOM 2225 C CA . MET A 1 267 ? 7.593 21.044 -26.085 1.00 65.06 267 MET A CA 1
ATOM 2226 C C . MET A 1 267 ? 8.295 22.167 -26.846 1.00 65.06 267 MET A C 1
ATOM 2228 O O . MET A 1 267 ? 7.616 23.072 -27.341 1.00 65.06 267 MET A O 1
ATOM 2232 N N . PRO A 1 268 ? 9.615 22.097 -27.058 1.00 69.25 268 PRO A N 1
ATOM 2233 C CA . PRO A 1 268 ? 10.214 22.906 -28.100 1.00 69.25 268 PRO A CA 1
ATOM 2234 C C . PRO A 1 268 ? 9.711 22.420 -29.466 1.00 69.25 268 PRO A C 1
ATOM 2236 O O . PRO A 1 268 ? 9.600 21.215 -29.706 1.00 69.25 268 PRO A O 1
ATOM 2239 N N . SER A 1 269 ? 9.445 23.352 -30.384 1.00 71.56 269 SER A N 1
ATOM 2240 C CA . SER A 1 269 ? 9.156 22.999 -31.775 1.00 71.56 269 SER A CA 1
ATOM 2241 C C . SER A 1 269 ? 10.318 22.189 -32.362 1.00 71.56 269 SER A C 1
ATOM 2243 O O . SER A 1 269 ? 11.480 22.555 -32.142 1.00 71.56 269 SER A O 1
ATOM 2245 N N . PRO A 1 270 ? 10.039 21.107 -33.110 1.00 68.31 270 PRO A N 1
ATOM 2246 C CA . PRO A 1 270 ? 11.094 20.292 -33.688 1.00 68.31 270 PRO A CA 1
ATOM 2247 C C . PRO A 1 270 ? 11.951 21.143 -34.641 1.00 68.31 270 PRO A C 1
ATOM 2249 O O . PRO A 1 270 ? 11.405 21.954 -35.397 1.00 68.31 270 PRO A O 1
ATOM 2252 N N . PRO A 1 271 ? 13.289 20.990 -34.618 1.00 70.81 271 PRO A N 1
ATOM 2253 C CA . PRO A 1 271 ? 14.151 21.657 -35.585 1.00 70.81 271 PRO A CA 1
ATOM 2254 C C . PRO A 1 271 ? 13.863 21.138 -37.003 1.00 70.81 271 PRO A C 1
ATOM 2256 O O . PRO A 1 271 ? 13.299 20.056 -37.177 1.00 70.81 271 PRO A O 1
ATOM 2259 N N . SER A 1 272 ? 14.266 21.894 -38.029 1.00 78.00 272 SER A N 1
ATOM 2260 C CA . SER A 1 272 ? 14.207 21.404 -39.411 1.00 78.00 272 SER A CA 1
ATOM 2261 C C . SER A 1 272 ? 15.023 20.116 -39.566 1.00 78.00 272 SER A C 1
ATOM 2263 O O . SER A 1 272 ? 15.994 19.904 -38.839 1.00 78.00 272 SER A O 1
ATOM 2265 N N . VAL A 1 273 ? 14.653 19.271 -40.536 1.00 73.88 273 VAL A N 1
ATOM 2266 C CA . VAL A 1 273 ? 15.311 17.972 -40.790 1.00 73.88 273 VAL A CA 1
ATOM 2267 C C . VAL A 1 273 ? 16.830 18.122 -40.937 1.00 73.88 273 VAL A C 1
ATOM 2269 O O . VAL A 1 273 ? 17.585 17.305 -40.419 1.00 73.88 273 VAL A O 1
ATOM 2272 N N . ASP A 1 274 ? 17.279 19.216 -41.553 1.00 72.56 274 ASP A N 1
ATOM 2273 C CA . ASP A 1 274 ? 18.700 19.525 -41.760 1.00 72.56 274 ASP A CA 1
ATOM 2274 C C . ASP A 1 274 ? 19.467 19.816 -40.455 1.00 72.56 274 ASP A C 1
ATOM 2276 O O . ASP A 1 274 ? 20.689 19.691 -40.403 1.00 72.56 274 ASP A O 1
ATOM 2280 N N . LEU A 1 275 ? 18.754 20.215 -39.397 1.00 76.69 275 LEU A N 1
ATOM 2281 C CA . LEU A 1 275 ? 19.289 20.517 -38.067 1.00 76.69 275 LEU A CA 1
ATOM 2282 C C . LEU A 1 275 ? 19.037 19.386 -37.058 1.00 76.69 275 LEU A C 1
ATOM 2284 O O . LEU A 1 275 ? 19.454 19.489 -35.899 1.00 76.69 275 LEU A O 1
ATOM 2288 N N . CYS A 1 276 ? 18.362 18.307 -37.463 1.00 70.19 276 CYS A N 1
ATOM 2289 C CA . CYS A 1 276 ? 18.162 17.151 -36.602 1.00 70.19 276 CYS A CA 1
ATOM 2290 C C . CYS A 1 276 ? 19.511 16.498 -36.280 1.00 70.19 276 CYS A C 1
ATOM 2292 O O . CYS A 1 276 ? 20.299 16.168 -37.168 1.00 70.19 276 CYS A O 1
ATOM 2294 N N . ARG A 1 277 ? 19.783 16.275 -34.987 1.00 61.56 277 ARG A N 1
ATOM 2295 C CA . ARG A 1 277 ? 20.977 15.524 -34.587 1.00 61.56 277 ARG A CA 1
ATOM 2296 C C . ARG A 1 277 ? 20.845 14.080 -35.077 1.00 61.56 277 ARG A C 1
ATOM 2298 O O . ARG A 1 277 ? 19.828 13.450 -34.783 1.00 61.56 277 ARG A O 1
ATOM 2305 N N . PRO A 1 278 ? 21.859 13.532 -35.767 1.00 60.97 278 PRO A N 1
ATOM 2306 C CA . PRO A 1 278 ? 21.839 12.131 -36.145 1.00 60.97 278 PRO A CA 1
ATOM 2307 C C . PRO A 1 278 ? 21.879 11.268 -34.881 1.00 60.97 278 PRO A C 1
ATOM 2309 O O . PRO A 1 278 ? 22.682 11.512 -33.977 1.00 60.97 278 PRO A O 1
ATOM 2312 N N . PHE A 1 279 ? 21.023 10.250 -34.826 1.00 53.38 279 PHE A N 1
ATOM 2313 C CA . PHE A 1 279 ? 21.088 9.209 -33.807 1.00 53.38 279 PHE A CA 1
ATOM 2314 C C . PHE A 1 279 ? 21.389 7.871 -34.481 1.00 53.38 279 PHE A C 1
ATOM 2316 O O . PHE A 1 279 ? 20.843 7.557 -35.538 1.00 53.38 279 PHE A O 1
ATOM 2323 N N . CYS A 1 280 ? 22.284 7.090 -33.881 1.00 48.91 280 CYS A N 1
ATOM 2324 C CA . CYS A 1 280 ? 22.622 5.759 -34.368 1.00 48.91 280 CYS A CA 1
ATOM 2325 C C . CYS A 1 280 ? 21.900 4.712 -33.519 1.00 48.91 280 CYS A C 1
ATOM 2327 O O . CYS A 1 280 ? 22.086 4.655 -32.304 1.00 48.91 280 CYS A O 1
ATOM 2329 N N . VAL A 1 281 ? 21.116 3.858 -34.175 1.00 51.19 281 VAL A N 1
ATOM 2330 C CA . VAL A 1 281 ? 20.499 2.671 -33.574 1.00 51.19 281 VAL A CA 1
ATOM 2331 C C . VAL A 1 281 ? 21.377 1.479 -33.906 1.00 51.19 281 VAL A C 1
ATOM 2333 O O . VAL A 1 281 ? 21.523 1.118 -35.073 1.00 51.19 281 VAL A O 1
ATOM 2336 N N . LEU A 1 282 ? 21.953 0.848 -32.887 1.00 50.38 282 LEU A N 1
ATOM 2337 C CA . LEU A 1 282 ? 22.567 -0.461 -33.066 1.00 50.38 282 LEU A CA 1
ATOM 2338 C C . LEU A 1 282 ? 21.443 -1.486 -33.190 1.00 50.38 282 LEU A C 1
ATOM 2340 O O . LEU A 1 282 ? 20.774 -1.807 -32.210 1.00 50.38 282 LEU A O 1
ATOM 2344 N N . THR A 1 283 ? 21.217 -1.959 -34.410 1.00 52.78 283 THR A N 1
ATOM 2345 C CA . THR A 1 283 ? 20.354 -3.109 -34.671 1.00 52.78 283 THR A CA 1
ATOM 2346 C C . THR A 1 283 ? 21.217 -4.370 -34.712 1.00 52.78 283 THR A C 1
ATOM 2348 O O . THR A 1 283 ? 22.265 -4.347 -35.361 1.00 52.78 283 THR A O 1
ATOM 2351 N N . PRO A 1 284 ? 20.858 -5.454 -33.997 1.00 54.41 284 PRO A N 1
ATOM 2352 C CA . PRO A 1 284 ? 21.568 -6.714 -34.116 1.00 54.41 284 PRO A CA 1
ATOM 2353 C C . PRO A 1 284 ? 21.442 -7.164 -35.570 1.00 54.41 284 PRO A C 1
ATOM 2355 O O . PRO A 1 284 ? 20.349 -7.224 -36.134 1.00 54.41 284 PRO A O 1
ATOM 2358 N N . TYR A 1 285 ? 22.591 -7.379 -36.200 1.00 52.03 285 TYR A N 1
ATOM 2359 C CA . TYR A 1 285 ? 22.675 -7.674 -37.627 1.00 52.03 285 TYR A CA 1
ATOM 2360 C C . TYR A 1 285 ? 22.165 -9.087 -37.943 1.00 52.03 285 TYR A C 1
ATOM 2362 O O . TYR A 1 285 ? 21.567 -9.330 -38.989 1.00 52.03 285 TYR A O 1
ATOM 2370 N N . TYR A 1 286 ? 22.357 -10.012 -37.006 1.00 57.66 286 TYR A N 1
ATOM 2371 C CA . TYR A 1 286 ? 21.730 -11.327 -37.008 1.00 57.66 286 TYR A CA 1
ATOM 2372 C C . TYR A 1 286 ? 20.493 -11.278 -36.107 1.00 57.66 286 TYR A C 1
ATOM 2374 O O . TYR A 1 286 ? 20.413 -10.414 -35.238 1.00 57.66 286 TYR A O 1
ATOM 2382 N N . SER A 1 287 ? 19.512 -12.166 -36.299 1.00 61.88 287 SER A N 1
ATOM 2383 C CA . SER A 1 287 ? 18.301 -12.276 -35.458 1.00 61.88 287 SER A CA 1
ATOM 2384 C C . SER A 1 287 ? 18.611 -12.758 -34.027 1.00 61.88 287 SER A C 1
ATOM 2386 O O . SER A 1 287 ? 18.011 -13.704 -33.523 1.00 61.88 287 SER A O 1
ATOM 2388 N N . GLU A 1 288 ? 19.591 -12.133 -33.388 1.00 66.75 288 GLU A N 1
ATOM 2389 C CA . GLU A 1 288 ? 20.067 -12.382 -32.044 1.00 66.75 288 GLU A CA 1
ATOM 2390 C C . GLU A 1 288 ? 19.016 -11.913 -31.042 1.00 66.75 288 GLU A C 1
ATOM 2392 O O . GLU A 1 288 ? 18.423 -10.835 -31.159 1.00 66.75 288 GLU A O 1
ATOM 2397 N N . SER A 1 289 ? 18.785 -12.735 -30.023 1.00 58.59 289 SER A N 1
ATOM 2398 C CA . SER A 1 289 ? 17.917 -12.371 -28.914 1.00 58.59 289 SER A CA 1
ATOM 2399 C C . SER A 1 289 ? 18.624 -11.337 -28.036 1.00 58.59 289 SER A C 1
ATOM 2401 O O . SER A 1 289 ? 19.488 -11.684 -27.233 1.00 58.59 289 SER A O 1
ATOM 2403 N N . VAL A 1 290 ? 18.245 -10.065 -28.163 1.00 61.03 290 VAL A N 1
ATOM 2404 C CA . VAL A 1 290 ? 18.801 -8.971 -27.338 1.00 61.03 290 VAL A CA 1
ATOM 2405 C C . VAL A 1 290 ? 18.177 -8.924 -25.935 1.00 61.03 290 VAL A C 1
ATOM 2407 O O . VAL A 1 290 ? 18.701 -8.280 -25.033 1.00 61.03 290 VAL A O 1
ATOM 2410 N N . ALA A 1 291 ? 17.057 -9.620 -25.730 1.00 62.84 291 ALA A N 1
ATOM 2411 C CA . ALA A 1 291 ? 16.387 -9.740 -24.441 1.00 62.84 291 ALA A CA 1
ATOM 2412 C C . ALA A 1 291 ? 16.104 -11.212 -24.138 1.00 62.84 291 ALA A C 1
ATOM 2414 O O . ALA A 1 291 ? 15.565 -11.918 -24.990 1.00 62.84 291 ALA A O 1
ATOM 2415 N N . LEU A 1 292 ? 16.433 -11.643 -22.921 1.00 66.00 292 LEU A N 1
ATOM 2416 C CA . LEU A 1 292 ? 16.135 -12.982 -22.420 1.00 66.00 292 LEU A CA 1
ATOM 2417 C C . LEU A 1 292 ? 14.921 -12.918 -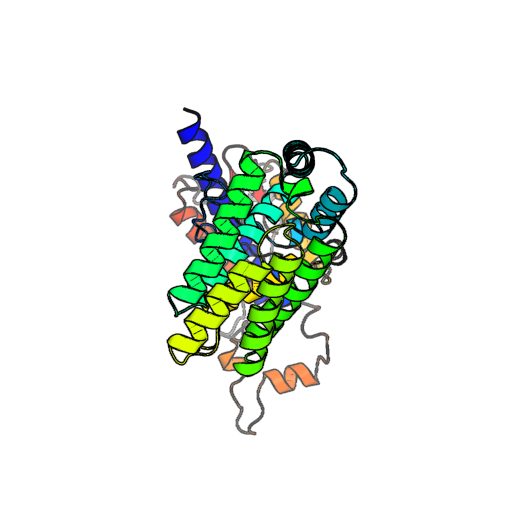21.493 1.00 66.00 292 LEU A C 1
ATOM 2419 O O . LEU A 1 292 ? 14.884 -12.141 -20.541 1.00 66.00 292 LEU A O 1
ATOM 2423 N N . SER A 1 293 ? 13.923 -13.752 -21.754 1.00 67.19 293 SER A N 1
ATOM 2424 C CA . SER A 1 293 ? 12.793 -13.950 -20.852 1.00 67.19 293 SER A CA 1
ATOM 2425 C C . SER A 1 293 ? 13.208 -14.744 -19.610 1.00 67.19 293 SER A C 1
ATOM 2427 O O . SER A 1 293 ? 14.164 -15.520 -19.627 1.00 67.19 293 SER A O 1
ATOM 2429 N N . GLN A 1 294 ? 12.432 -14.639 -18.527 1.00 67.50 294 GLN A N 1
ATOM 2430 C CA . GLN A 1 294 ? 12.670 -15.432 -17.313 1.00 67.50 294 GLN A CA 1
ATOM 2431 C C . GLN A 1 294 ? 12.701 -16.945 -17.590 1.00 67.50 294 GLN A C 1
ATOM 2433 O O . GLN A 1 294 ? 13.479 -17.672 -16.977 1.00 67.50 294 GLN A O 1
ATOM 2438 N N . LYS A 1 295 ? 11.888 -17.421 -18.542 1.00 71.50 295 LYS A N 1
ATOM 2439 C CA . LYS A 1 295 ? 11.864 -18.831 -18.952 1.00 71.50 295 LYS A CA 1
ATOM 2440 C C . LYS A 1 295 ? 13.164 -19.247 -19.634 1.00 71.50 295 LYS A C 1
ATOM 2442 O O . LYS A 1 295 ? 13.652 -20.340 -19.378 1.00 71.50 295 LYS A O 1
ATOM 2447 N N . GLU A 1 296 ? 13.725 -18.383 -20.473 1.00 74.12 296 GLU A N 1
ATOM 2448 C CA . GLU A 1 296 ? 15.010 -18.625 -21.136 1.00 74.12 296 GLU A CA 1
ATOM 2449 C C . GLU A 1 296 ? 16.166 -18.567 -20.135 1.00 74.12 296 GLU A C 1
ATOM 2451 O O . GLU A 1 296 ? 17.041 -19.424 -20.170 1.00 74.12 296 GLU A O 1
ATOM 2456 N N . LEU A 1 297 ? 16.120 -17.641 -19.173 1.00 72.19 297 LEU A N 1
ATOM 2457 C CA . LEU A 1 297 ? 17.114 -17.540 -18.101 1.00 72.19 297 LEU A CA 1
ATOM 2458 C C . LEU A 1 297 ? 17.156 -18.780 -17.194 1.00 72.19 297 LEU A C 1
ATOM 2460 O O . LEU A 1 297 ? 18.224 -19.155 -16.705 1.00 72.19 297 LEU A O 1
ATOM 2464 N N . GLN A 1 298 ? 15.998 -19.403 -16.965 1.00 74.00 298 GLN A N 1
ATOM 2465 C CA . GLN A 1 298 ? 15.838 -20.615 -16.156 1.00 74.00 298 GLN A CA 1
ATOM 2466 C C . GLN A 1 298 ? 15.980 -21.908 -16.966 1.00 74.00 298 GLN A C 1
ATOM 2468 O O . GLN A 1 298 ? 15.979 -22.995 -16.386 1.00 74.00 298 GLN A O 1
ATOM 2473 N N . LYS A 1 299 ? 16.099 -21.816 -18.295 1.00 82.69 299 LYS A N 1
ATOM 2474 C CA . LYS A 1 299 ? 16.309 -22.981 -19.148 1.00 82.69 299 LYS A CA 1
ATOM 2475 C C . LYS A 1 299 ? 17.697 -23.555 -18.864 1.00 82.69 299 LYS A C 1
ATOM 2477 O O . LYS A 1 299 ? 18.685 -22.823 -18.823 1.00 82.69 299 LYS A O 1
ATOM 2482 N N . MET A 1 300 ? 17.753 -24.864 -18.642 1.00 84.25 300 MET A N 1
ATOM 2483 C CA . MET A 1 300 ? 19.012 -25.582 -18.468 1.00 84.25 300 MET A CA 1
ATOM 2484 C C . MET A 1 300 ? 19.662 -25.821 -19.832 1.00 84.25 300 MET A C 1
ATOM 2486 O O . MET A 1 300 ? 18.982 -26.216 -20.783 1.00 84.25 300 MET A O 1
ATOM 2490 N N . ASN A 1 301 ? 20.969 -25.583 -19.907 1.00 81.00 301 ASN A N 1
ATOM 2491 C CA . ASN A 1 301 ? 21.799 -26.000 -21.034 1.00 81.00 301 ASN A CA 1
ATOM 2492 C C . ASN A 1 301 ? 22.098 -27.509 -20.955 1.00 81.00 301 ASN A C 1
ATOM 2494 O O . ASN A 1 301 ? 21.686 -28.181 -20.008 1.00 81.00 301 ASN A O 1
ATOM 2498 N N . GLU A 1 302 ? 22.832 -28.037 -21.937 1.00 83.88 302 GLU A N 1
ATOM 2499 C CA . GLU A 1 302 ? 23.212 -29.459 -22.034 1.00 83.88 302 GLU A CA 1
ATOM 2500 C C . GLU A 1 302 ? 23.936 -29.979 -20.775 1.00 83.88 302 GLU A C 1
ATOM 2502 O O . GLU A 1 302 ? 23.739 -31.126 -20.383 1.00 83.88 302 GLU A O 1
ATOM 2507 N N . ASP A 1 303 ? 24.660 -29.106 -20.068 1.00 78.81 303 ASP A N 1
ATOM 2508 C CA . ASP A 1 303 ? 25.364 -29.415 -18.813 1.00 78.81 303 ASP A CA 1
ATOM 2509 C C . ASP A 1 303 ? 24.486 -29.306 -17.545 1.00 78.81 303 ASP A C 1
ATOM 2511 O O . ASP A 1 303 ? 24.985 -29.379 -16.422 1.00 78.81 303 ASP A O 1
ATOM 2515 N N . GLY A 1 304 ? 23.178 -29.062 -17.682 1.00 81.69 304 GLY A N 1
ATOM 2516 C CA . GLY A 1 304 ? 22.257 -28.883 -16.549 1.00 81.69 304 GLY A CA 1
ATOM 2517 C C . GLY A 1 304 ? 22.369 -27.527 -15.836 1.00 81.69 304 GLY A C 1
ATOM 2518 O O . GLY A 1 304 ? 21.725 -27.308 -14.810 1.00 81.69 304 GLY A O 1
ATOM 2519 N N . ILE A 1 305 ? 23.164 -26.596 -16.370 1.00 81.88 305 ILE A N 1
ATOM 2520 C CA . ILE A 1 305 ? 23.382 -25.262 -15.797 1.00 81.88 305 ILE A CA 1
ATOM 2521 C C . ILE A 1 305 ? 22.465 -24.243 -16.480 1.00 81.88 305 ILE A C 1
ATOM 2523 O O . ILE A 1 305 ? 22.343 -24.212 -17.703 1.00 81.88 305 ILE A O 1
ATOM 2527 N N . THR A 1 306 ? 21.818 -23.391 -15.686 1.00 81.69 306 THR A N 1
ATOM 2528 C CA . THR A 1 306 ? 20.942 -22.313 -16.174 1.00 81.69 306 THR A CA 1
ATOM 2529 C C . THR A 1 306 ? 21.714 -21.030 -16.477 1.00 81.69 306 THR A C 1
ATOM 2531 O O . THR A 1 306 ? 22.664 -20.703 -15.764 1.00 81.69 306 THR A O 1
ATOM 2534 N N . ILE A 1 307 ? 21.255 -20.233 -17.445 1.00 77.94 307 ILE A N 1
ATOM 2535 C CA . ILE A 1 307 ? 21.869 -18.934 -17.784 1.00 77.94 307 ILE A CA 1
ATOM 2536 C C . ILE A 1 307 ? 21.901 -17.990 -16.569 1.00 77.94 307 ILE A C 1
ATOM 2538 O O . ILE A 1 307 ? 22.911 -17.331 -16.324 1.00 77.94 307 ILE A O 1
ATOM 2542 N N . ILE A 1 308 ? 20.842 -17.978 -15.749 1.00 75.75 308 ILE A N 1
ATOM 2543 C CA . ILE A 1 308 ? 20.794 -17.159 -14.526 1.00 75.75 308 ILE A CA 1
ATOM 2544 C C . ILE A 1 308 ? 21.925 -17.492 -13.542 1.00 75.75 308 ILE A C 1
ATOM 2546 O O . ILE A 1 308 ? 22.473 -16.592 -12.912 1.00 75.75 308 ILE A O 1
ATOM 2550 N N . PHE A 1 309 ? 22.328 -18.762 -13.452 1.00 75.75 309 PHE A N 1
ATOM 2551 C CA . PHE A 1 309 ? 23.427 -19.188 -12.584 1.00 75.75 309 PHE A CA 1
ATOM 2552 C C . PHE A 1 309 ? 24.771 -18.619 -13.055 1.00 75.75 309 PHE A C 1
ATOM 2554 O O . PHE A 1 309 ? 25.550 -18.131 -12.235 1.00 75.75 309 PHE A O 1
ATOM 2561 N N . TYR A 1 310 ? 25.029 -18.619 -14.369 1.00 79.19 310 TYR A N 1
ATOM 2562 C CA . TYR A 1 310 ? 26.224 -17.983 -14.934 1.00 79.19 310 TYR A CA 1
ATOM 2563 C C . TYR A 1 310 ? 26.253 -16.485 -14.639 1.00 79.19 310 TYR A C 1
ATOM 2565 O O . TYR A 1 310 ? 27.264 -15.967 -14.168 1.00 79.19 310 TYR A O 1
ATOM 2573 N N . LEU A 1 311 ? 25.132 -15.798 -14.855 1.00 73.38 311 LEU A N 1
ATOM 2574 C CA . LEU A 1 311 ? 25.030 -14.363 -14.611 1.00 73.38 311 LEU A CA 1
ATOM 2575 C C . LEU A 1 311 ? 25.247 -14.003 -13.133 1.00 73.38 311 LEU A C 1
ATOM 2577 O O . LEU A 1 311 ? 25.999 -13.079 -12.835 1.00 73.38 311 LEU A O 1
ATOM 2581 N N . GLN A 1 312 ? 24.669 -14.771 -12.205 1.00 72.19 312 GLN A N 1
ATOM 2582 C CA . GLN A 1 312 ? 24.873 -14.595 -10.760 1.00 72.19 312 GLN A CA 1
ATOM 2583 C C . GLN A 1 312 ? 26.326 -14.841 -10.326 1.00 72.19 312 GLN A C 1
ATOM 2585 O O . GLN A 1 312 ? 26.808 -14.198 -9.394 1.00 72.19 312 GLN A O 1
ATOM 2590 N N . LYS A 1 313 ? 27.029 -15.762 -10.998 1.00 77.31 313 LYS A N 1
ATOM 2591 C CA . LYS A 1 313 ? 28.452 -16.051 -10.768 1.00 77.31 313 LYS A CA 1
ATOM 2592 C C . LYS A 1 313 ? 29.370 -14.946 -11.289 1.00 77.31 313 LYS A C 1
ATOM 2594 O O . LYS A 1 313 ? 30.356 -14.638 -10.627 1.00 77.31 313 LYS A O 1
ATOM 2599 N N . ILE A 1 314 ? 29.075 -14.393 -12.466 1.00 73.25 314 ILE A N 1
ATOM 2600 C CA . ILE A 1 314 ? 29.909 -13.375 -13.125 1.00 73.25 314 ILE A CA 1
ATOM 2601 C C . ILE A 1 314 ? 29.684 -11.992 -12.500 1.00 73.25 314 ILE A C 1
ATOM 2603 O O . ILE A 1 314 ? 30.643 -11.249 -12.304 1.00 73.25 314 ILE A O 1
ATOM 2607 N N . TYR A 1 315 ? 28.442 -11.670 -12.130 1.00 63.47 315 TYR A N 1
ATOM 2608 C CA . TYR A 1 315 ? 28.056 -10.384 -11.547 1.00 63.47 315 TYR A CA 1
ATOM 2609 C C . TYR A 1 315 ? 27.460 -10.560 -10.141 1.00 63.47 315 TYR A C 1
ATOM 2611 O O . TYR A 1 315 ? 26.268 -10.307 -9.931 1.00 63.47 315 TYR A O 1
ATOM 2619 N N . PRO A 1 316 ? 28.263 -10.986 -9.146 1.00 57.34 316 PRO A N 1
ATOM 2620 C CA . PRO A 1 316 ? 27.776 -11.181 -7.788 1.00 57.34 316 PRO A CA 1
ATOM 2621 C C . PRO A 1 316 ? 27.328 -9.835 -7.200 1.00 57.34 316 PRO A C 1
ATOM 2623 O O . PRO A 1 316 ? 28.139 -8.956 -6.919 1.00 57.34 316 PRO A O 1
ATOM 2626 N N . GLY A 1 317 ? 26.014 -9.662 -7.046 1.00 54.97 317 GLY A N 1
ATOM 2627 C CA . GLY A 1 317 ? 25.406 -8.483 -6.418 1.00 54.97 317 GLY A CA 1
ATOM 2628 C C . GLY A 1 317 ? 25.331 -7.211 -7.275 1.00 54.97 317 GLY A C 1
ATOM 2629 O O . GLY A 1 317 ? 24.945 -6.175 -6.748 1.00 54.97 317 GLY A O 1
ATOM 2630 N N . LYS A 1 318 ? 25.679 -7.255 -8.569 1.00 51.84 318 LYS A N 1
ATOM 2631 C CA . LYS A 1 318 ? 25.645 -6.088 -9.478 1.00 51.84 318 LYS A CA 1
ATOM 2632 C C . LYS A 1 318 ? 25.171 -6.473 -10.871 1.00 51.84 318 LYS A C 1
ATOM 2634 O O . LYS A 1 318 ? 25.875 -6.258 -11.854 1.00 51.84 318 LYS A O 1
ATOM 2639 N N . LEU A 1 319 ? 24.013 -7.116 -10.955 1.00 49.84 319 LEU A N 1
ATOM 2640 C CA . LEU A 1 319 ? 23.582 -7.662 -12.232 1.00 49.84 319 LEU A CA 1
ATOM 2641 C C . LEU A 1 319 ? 23.334 -6.573 -13.285 1.00 49.84 319 LEU A C 1
ATOM 2643 O O . LEU A 1 319 ? 23.631 -6.847 -14.439 1.00 49.84 319 LEU A O 1
ATOM 2647 N N . LEU A 1 320 ? 22.977 -5.329 -12.925 1.00 46.78 320 LEU A N 1
ATOM 2648 C CA . LEU A 1 320 ? 22.909 -4.227 -13.894 1.00 46.78 320 LEU A CA 1
ATOM 2649 C C . LEU A 1 320 ? 23.443 -2.906 -13.355 1.00 46.78 320 LEU A C 1
ATOM 2651 O O . LEU A 1 320 ? 22.822 -2.224 -12.543 1.00 46.78 320 LEU A O 1
ATOM 2655 N N . SER A 1 321 ? 24.596 -2.502 -13.870 1.00 42.41 321 SER A N 1
ATOM 2656 C CA . SER A 1 321 ? 25.032 -1.106 -13.794 1.00 42.41 321 SER A CA 1
ATOM 2657 C C . SER A 1 321 ? 25.458 -0.544 -15.141 1.00 42.41 321 SER A C 1
ATOM 2659 O O . SER A 1 321 ? 25.701 0.649 -15.213 1.00 42.41 321 SER A O 1
ATOM 2661 N N . ASP A 1 322 ? 25.506 -1.334 -16.217 1.00 39.00 322 ASP A N 1
ATOM 2662 C CA . ASP A 1 322 ? 26.008 -0.817 -17.485 1.00 39.00 322 ASP A CA 1
ATOM 2663 C C . ASP A 1 322 ? 25.402 -1.504 -18.718 1.00 39.00 322 ASP A C 1
ATOM 2665 O O . ASP A 1 322 ? 25.645 -2.677 -18.985 1.00 39.00 322 ASP A O 1
ATOM 2669 N N . ARG A 1 323 ? 24.720 -0.663 -19.512 1.00 43.12 323 ARG A N 1
ATOM 2670 C CA . ARG A 1 323 ? 24.406 -0.765 -20.953 1.00 43.12 323 ARG A CA 1
ATOM 2671 C C . ARG A 1 323 ? 23.347 -1.795 -21.382 1.00 43.12 323 ARG A C 1
ATOM 2673 O O . ARG A 1 323 ? 23.536 -2.990 -21.218 1.00 43.12 323 ARG A O 1
ATOM 2680 N N . HIS A 1 324 ? 22.276 -1.298 -22.020 1.00 43.38 324 HIS A N 1
ATOM 2681 C CA . HIS A 1 324 ? 21.840 -1.539 -23.419 1.00 43.38 324 HIS A CA 1
ATOM 2682 C C . HIS A 1 324 ? 20.491 -0.812 -23.648 1.00 43.38 324 HIS A C 1
ATOM 2684 O O . HIS A 1 324 ? 19.423 -1.356 -23.397 1.00 43.38 324 HIS A O 1
ATOM 2690 N N . TRP A 1 325 ? 20.527 0.447 -24.103 1.00 45.25 325 TRP A N 1
ATOM 2691 C CA . TRP A 1 325 ? 19.384 1.382 -24.043 1.00 45.25 325 TRP A CA 1
ATOM 2692 C C . TRP A 1 325 ? 18.558 1.527 -25.337 1.00 45.25 325 TRP A C 1
ATOM 2694 O O . TRP A 1 325 ? 17.701 2.396 -25.424 1.00 45.25 325 TRP A O 1
ATOM 2704 N N . ILE A 1 326 ? 18.760 0.684 -26.352 1.00 42.59 326 ILE A N 1
ATOM 2705 C CA . ILE A 1 326 ? 18.153 0.921 -27.679 1.00 42.59 326 ILE A CA 1
ATOM 2706 C C . ILE A 1 326 ? 16.933 0.018 -27.967 1.00 42.59 326 ILE A C 1
ATOM 2708 O O . ILE A 1 326 ? 16.025 0.426 -28.685 1.00 42.59 326 ILE A O 1
ATOM 2712 N N . PHE A 1 327 ? 16.824 -1.164 -27.345 1.00 45.62 327 PHE A N 1
ATOM 2713 C CA . PHE A 1 327 ? 15.697 -2.087 -27.585 1.00 45.62 327 PHE A CA 1
ATOM 2714 C C . PHE A 1 327 ? 14.507 -1.878 -26.655 1.00 45.62 327 PHE A C 1
ATOM 2716 O O . PHE A 1 327 ? 13.360 -2.085 -27.060 1.00 45.62 327 PHE A O 1
ATOM 2723 N N . THR A 1 328 ? 14.760 -1.458 -25.419 1.00 51.78 328 THR A N 1
ATOM 2724 C CA . THR A 1 328 ? 13.690 -1.307 -24.431 1.00 51.78 328 THR A CA 1
ATOM 2725 C C . THR A 1 328 ? 12.957 0.017 -24.581 1.00 51.78 328 THR A C 1
ATOM 2727 O O . THR A 1 328 ? 11.733 0.029 -24.477 1.00 51.78 328 THR A O 1
ATOM 2730 N N . LEU A 1 329 ? 13.654 1.084 -24.995 1.00 51.75 329 LEU A N 1
ATOM 2731 C CA . LEU A 1 329 ? 13.019 2.345 -25.382 1.00 51.75 329 LEU A CA 1
ATOM 2732 C C . LEU A 1 329 ? 12.028 2.127 -26.535 1.00 51.75 329 LEU A C 1
ATOM 2734 O O . LEU A 1 329 ? 10.908 2.613 -26.465 1.00 51.75 329 LEU A O 1
ATOM 2738 N N . GLY A 1 330 ? 12.384 1.321 -27.544 1.00 53.34 330 GLY A N 1
ATOM 2739 C CA . GLY A 1 330 ? 11.481 0.949 -28.643 1.00 53.34 330 GLY A CA 1
ATOM 2740 C C . GLY A 1 330 ? 10.240 0.167 -28.189 1.00 53.34 330 GLY A C 1
ATOM 2741 O O . GLY A 1 330 ? 9.137 0.409 -28.680 1.00 53.34 330 GLY A O 1
ATOM 2742 N N . LYS A 1 331 ? 10.386 -0.740 -27.212 1.00 61.84 331 LYS A N 1
ATOM 2743 C CA . LYS A 1 331 ? 9.248 -1.458 -26.610 1.00 61.84 331 LYS A CA 1
ATOM 2744 C C . LYS A 1 331 ? 8.359 -0.534 -25.782 1.00 61.84 331 LYS A C 1
ATOM 2746 O O . LYS A 1 331 ? 7.141 -0.614 -25.920 1.00 61.84 331 LYS A O 1
ATOM 2751 N N . LEU A 1 332 ? 8.948 0.337 -24.964 1.00 62.53 332 LEU A N 1
ATOM 2752 C CA . LEU A 1 332 ? 8.221 1.342 -24.190 1.00 62.53 332 LEU A CA 1
ATOM 2753 C C . LEU A 1 332 ? 7.482 2.304 -25.127 1.00 62.53 332 LEU A C 1
ATOM 2755 O O . LEU A 1 332 ? 6.284 2.487 -24.969 1.00 62.53 332 LEU A O 1
ATOM 2759 N N . LEU A 1 333 ? 8.153 2.816 -26.164 1.00 59.72 333 LEU A N 1
ATOM 2760 C CA . LEU A 1 333 ? 7.573 3.619 -27.248 1.00 59.72 333 LEU A CA 1
ATOM 2761 C C . LEU A 1 333 ? 6.354 2.932 -27.866 1.00 59.72 333 LEU A C 1
ATOM 2763 O O . LEU A 1 333 ? 5.290 3.540 -27.977 1.00 59.72 333 LEU A O 1
ATOM 2767 N N . PHE A 1 334 ? 6.472 1.655 -28.232 1.00 61.12 334 PHE A N 1
ATOM 2768 C CA . PHE A 1 334 ? 5.365 0.900 -28.817 1.00 61.12 334 PHE A CA 1
ATOM 2769 C C . PHE A 1 334 ? 4.201 0.688 -27.833 1.00 61.12 334 PHE A C 1
ATOM 2771 O O . PHE A 1 334 ? 3.037 0.854 -28.202 1.00 61.12 334 PHE A O 1
ATOM 2778 N N . ARG A 1 335 ? 4.483 0.349 -26.568 1.00 63.69 335 ARG A N 1
ATOM 2779 C CA . ARG A 1 335 ? 3.442 0.165 -25.542 1.00 63.69 335 ARG A CA 1
ATOM 2780 C C . ARG A 1 335 ? 2.724 1.472 -25.245 1.00 63.69 335 ARG A C 1
ATOM 2782 O O . ARG A 1 335 ? 1.498 1.504 -25.344 1.00 63.69 335 ARG A O 1
ATOM 2789 N N . CYS A 1 336 ? 3.483 2.538 -25.003 1.00 64.50 336 CYS A N 1
ATOM 2790 C CA . CYS A 1 336 ? 2.997 3.897 -24.829 1.00 64.50 336 CYS A CA 1
ATOM 2791 C C . CYS A 1 336 ? 2.118 4.306 -26.011 1.00 64.50 336 CYS A C 1
ATOM 2793 O O . CYS A 1 336 ? 0.932 4.531 -25.815 1.00 64.50 336 CYS A O 1
ATOM 2795 N N . THR A 1 337 ? 2.622 4.314 -27.248 1.00 60.47 337 THR A N 1
ATOM 2796 C CA . THR A 1 337 ? 1.828 4.700 -28.438 1.00 60.47 337 THR A CA 1
ATOM 2797 C C . THR A 1 337 ? 0.543 3.879 -28.596 1.00 60.47 337 THR A C 1
ATOM 2799 O O . THR A 1 337 ? -0.517 4.436 -28.893 1.00 60.47 337 THR A O 1
ATOM 2802 N N . SER A 1 338 ? 0.589 2.569 -28.328 1.00 62.00 338 SER A N 1
ATOM 2803 C CA . SER A 1 338 ? -0.612 1.725 -28.322 1.00 62.00 338 SER A CA 1
ATOM 2804 C C . SER A 1 338 ? -1.610 2.115 -27.222 1.00 62.00 338 SER A C 1
ATOM 2806 O O . SER A 1 338 ? -2.821 2.072 -27.452 1.00 62.00 338 SER A O 1
ATOM 2808 N N . LEU A 1 339 ? -1.114 2.520 -26.049 1.00 64.62 339 LEU A N 1
ATOM 2809 C CA . LEU A 1 339 ? -1.900 2.975 -24.908 1.00 64.62 339 LEU A CA 1
ATOM 2810 C C . LEU A 1 339 ? -2.537 4.342 -25.193 1.00 64.62 339 LEU A C 1
ATOM 2812 O O . LEU A 1 339 ? -3.745 4.464 -25.022 1.00 64.62 339 LEU A O 1
ATOM 2816 N N . PHE A 1 340 ? -1.798 5.322 -25.732 1.00 63.97 340 PHE A N 1
ATOM 2817 C CA . PHE A 1 340 ? -2.355 6.636 -26.117 1.00 63.97 340 PHE A CA 1
ATOM 2818 C C . PHE A 1 340 ? -3.473 6.498 -27.139 1.00 63.97 340 PHE A C 1
ATOM 2820 O O . PHE A 1 340 ? -4.524 7.121 -26.996 1.00 63.97 340 PHE A O 1
ATOM 2827 N N . LYS A 1 341 ? -3.302 5.604 -28.121 1.00 63.97 341 LYS A N 1
ATOM 2828 C CA . LYS A 1 341 ? -4.356 5.295 -29.091 1.00 63.97 341 LYS A CA 1
ATOM 2829 C C . LYS A 1 341 ? -5.610 4.718 -28.427 1.00 63.97 341 LYS A C 1
ATOM 2831 O O . LYS A 1 341 ? -6.716 5.040 -28.848 1.00 63.97 341 LYS A O 1
ATOM 2836 N N . ARG A 1 342 ? -5.461 3.862 -27.408 1.00 67.31 342 ARG A N 1
ATOM 2837 C CA . ARG A 1 342 ? -6.596 3.301 -26.647 1.00 67.31 342 ARG A CA 1
ATOM 2838 C C . ARG A 1 342 ? -7.262 4.334 -25.743 1.00 67.31 342 ARG A C 1
ATOM 2840 O O . ARG A 1 342 ? -8.473 4.269 -25.571 1.00 67.31 342 ARG A O 1
ATOM 2847 N N . LEU A 1 343 ? -6.483 5.254 -25.182 1.00 63.03 343 LEU A N 1
ATOM 2848 C CA . LEU A 1 343 ? -6.958 6.311 -24.292 1.00 63.03 343 LEU A CA 1
ATOM 2849 C C . LEU A 1 343 ? -7.559 7.512 -25.032 1.00 63.03 343 LEU A C 1
ATOM 2851 O O . LEU A 1 343 ? -8.104 8.399 -24.388 1.00 63.03 343 LEU A O 1
ATOM 2855 N N . GLY A 1 344 ? -7.493 7.541 -26.367 1.00 59.69 344 GLY A N 1
ATOM 2856 C CA . GLY A 1 344 ? -8.041 8.638 -27.170 1.00 59.69 344 GLY A CA 1
ATOM 2857 C C . GLY A 1 344 ? -7.225 9.931 -27.092 1.00 59.69 344 GLY A C 1
ATOM 2858 O O . GLY A 1 344 ? -7.678 10.961 -27.572 1.00 59.69 344 GLY A O 1
ATOM 2859 N N . LEU A 1 345 ? -6.006 9.867 -26.552 1.00 56.47 345 LEU A N 1
ATOM 2860 C CA . LEU A 1 345 ? -5.080 10.993 -26.387 1.00 56.47 345 LEU A CA 1
ATOM 2861 C C . LEU A 1 345 ? -4.345 11.359 -27.699 1.00 56.47 345 LEU A C 1
ATOM 2863 O O . LEU A 1 345 ? -3.317 12.026 -27.677 1.00 56.47 345 LEU A O 1
ATOM 2867 N N . TYR A 1 346 ? -4.829 10.869 -28.847 1.00 49.28 346 TYR A N 1
ATOM 2868 C CA . TYR A 1 346 ? -4.215 11.049 -30.163 1.00 49.28 346 TYR A CA 1
ATOM 2869 C C . TYR A 1 346 ? -5.277 11.227 -31.256 1.00 49.28 346 TYR A C 1
ATOM 2871 O O . TYR A 1 346 ? -6.178 10.394 -31.399 1.00 49.28 346 TYR A O 1
ATOM 2879 N N . THR A 1 347 ? -5.120 12.263 -32.084 1.00 45.12 347 THR A N 1
ATOM 2880 C CA . THR A 1 347 ? -5.844 12.442 -33.348 1.00 45.12 347 THR A CA 1
ATOM 2881 C C . THR A 1 347 ? -4.876 12.319 -34.529 1.00 45.12 347 THR A C 1
ATOM 2883 O O . THR A 1 347 ? -3.699 12.650 -34.464 1.00 45.12 347 THR A O 1
ATOM 2886 N N . ARG A 1 348 ? -5.385 11.751 -35.622 1.00 40.22 348 ARG A N 1
ATOM 2887 C CA . ARG A 1 348 ? -4.657 11.134 -36.745 1.00 40.22 348 ARG A CA 1
ATOM 2888 C C . ARG A 1 348 ? -3.845 12.095 -37.644 1.00 40.22 348 ARG A C 1
ATOM 2890 O O . ARG A 1 348 ? -3.510 11.706 -38.755 1.00 40.22 348 ARG A O 1
ATOM 2897 N N . SER A 1 349 ? -3.605 13.346 -37.247 1.00 40.25 349 SER A N 1
ATOM 2898 C CA . SER A 1 349 ? -2.958 14.356 -38.106 1.00 40.25 349 SER A CA 1
ATOM 2899 C C . SER A 1 349 ? -1.433 14.435 -37.979 1.00 40.25 349 SER A C 1
ATOM 2901 O O . SER A 1 349 ? -0.806 15.051 -38.836 1.00 40.25 349 SER A O 1
ATOM 2903 N N . ASP A 1 350 ? -0.828 13.778 -36.985 1.00 43.47 350 ASP A N 1
ATOM 2904 C CA . ASP A 1 350 ? 0.585 13.985 -36.625 1.00 43.47 350 ASP A CA 1
ATOM 2905 C C . ASP A 1 350 ? 1.452 12.740 -36.900 1.00 43.47 350 ASP A C 1
ATOM 2907 O O . ASP A 1 350 ? 2.214 12.276 -36.053 1.00 43.47 350 ASP A O 1
ATOM 2911 N N . ASP A 1 351 ? 1.311 12.151 -38.089 1.00 39.78 351 ASP A N 1
ATOM 2912 C CA . ASP A 1 351 ? 1.908 10.853 -38.458 1.00 39.78 351 ASP A CA 1
ATOM 2913 C C . ASP A 1 351 ? 3.439 10.877 -38.709 1.00 39.78 351 ASP A C 1
ATOM 2915 O O . ASP A 1 351 ? 4.017 9.841 -39.034 1.00 39.78 351 ASP A O 1
ATOM 2919 N N . ALA A 1 352 ? 4.138 12.013 -38.567 1.00 36.34 352 ALA A N 1
ATOM 2920 C CA . ALA A 1 352 ? 5.489 12.153 -39.135 1.00 36.34 352 ALA A CA 1
ATOM 2921 C C . ALA A 1 352 ? 6.681 12.336 -38.170 1.00 36.34 352 ALA A C 1
ATOM 2923 O O . ALA A 1 352 ? 7.807 12.304 -38.663 1.00 36.34 352 ALA A O 1
ATOM 2924 N N . LEU A 1 353 ? 6.527 12.534 -36.848 1.00 38.06 353 LEU A N 1
ATOM 2925 C CA . LEU A 1 353 ? 7.642 13.132 -36.071 1.00 38.06 353 LEU A CA 1
ATOM 2926 C C . LEU A 1 353 ? 8.068 12.533 -34.721 1.00 38.06 353 LEU A C 1
ATOM 2928 O O . LEU A 1 353 ? 8.981 13.077 -34.105 1.00 38.06 353 LEU A O 1
ATOM 2932 N N . TRP A 1 354 ? 7.557 11.391 -34.264 1.00 42.88 354 TRP A N 1
ATOM 2933 C CA . TRP A 1 354 ? 7.916 10.912 -32.917 1.00 42.88 354 TRP A CA 1
ATOM 2934 C C . TRP A 1 354 ? 8.933 9.767 -32.924 1.00 42.88 354 TRP A C 1
ATOM 2936 O O . TRP A 1 354 ? 8.604 8.599 -32.746 1.00 42.88 354 TRP A O 1
ATOM 2946 N N . SER A 1 355 ? 10.209 10.140 -33.088 1.00 39.28 355 SER A N 1
ATOM 2947 C CA . SER A 1 355 ? 11.371 9.302 -32.714 1.00 39.28 355 SER A CA 1
ATOM 2948 C C . SER A 1 355 ? 11.698 9.378 -31.210 1.00 39.28 355 SER A C 1
ATOM 2950 O O . SER A 1 355 ? 12.686 8.812 -30.755 1.00 39.28 355 SER A O 1
ATOM 2952 N N . PHE A 1 356 ? 10.867 10.075 -30.434 1.00 44.19 356 PHE A N 1
ATOM 2953 C CA . PHE A 1 356 ? 11.007 10.313 -29.001 1.00 44.19 356 PHE A CA 1
ATOM 2954 C C . PHE A 1 356 ? 9.606 10.230 -28.391 1.00 44.19 356 PHE A C 1
ATOM 2956 O O . PHE A 1 356 ? 8.671 10.776 -28.977 1.00 44.19 356 PHE A O 1
ATOM 2963 N N . VAL A 1 357 ? 9.416 9.499 -27.283 1.00 41.34 357 VAL A N 1
ATOM 2964 C CA . VAL A 1 357 ? 8.087 9.427 -26.652 1.00 41.34 357 VAL A CA 1
ATOM 2965 C C . VAL A 1 357 ? 7.824 10.828 -26.142 1.00 41.34 357 VAL A C 1
ATOM 2967 O O . VAL A 1 357 ? 8.552 11.249 -25.252 1.00 41.34 357 VAL A O 1
ATOM 2970 N N . CYS A 1 358 ? 6.838 11.540 -26.674 1.00 40.41 358 CYS A N 1
ATOM 2971 C CA . CYS A 1 358 ? 6.369 12.773 -26.067 1.00 40.41 358 CYS A CA 1
ATOM 2972 C C . CYS A 1 358 ? 4.838 12.704 -25.931 1.00 40.41 358 CYS A C 1
ATOM 2974 O O . CYS A 1 358 ? 4.148 12.313 -26.871 1.00 40.41 358 CYS A O 1
ATOM 2976 N N . PHE A 1 359 ? 4.311 12.965 -24.734 1.00 43.66 359 PHE A N 1
ATOM 2977 C CA . PHE A 1 359 ? 2.885 12.865 -24.401 1.00 43.66 359 PHE A CA 1
ATOM 2978 C C . PHE A 1 359 ? 2.251 14.244 -24.433 1.00 43.66 359 PHE A C 1
ATOM 2980 O O . PHE A 1 359 ? 2.781 15.113 -23.765 1.00 43.66 359 PHE A O 1
ATOM 2987 N N . VAL A 1 360 ? 1.131 14.449 -25.121 1.00 36.59 360 VAL A N 1
ATOM 2988 C CA . VAL A 1 360 ? 0.387 15.720 -25.088 1.00 36.59 360 VAL A CA 1
ATOM 2989 C C . VAL A 1 360 ? -0.694 15.625 -24.003 1.00 36.59 360 VAL A C 1
ATOM 2991 O O . VAL A 1 360 ? -1.555 14.752 -24.076 1.00 36.59 360 VAL A O 1
ATOM 2994 N N . THR A 1 361 ? -0.633 16.474 -22.980 1.00 37.88 361 THR A N 1
ATOM 2995 C CA . THR A 1 361 ? -1.767 16.796 -22.097 1.00 37.88 361 THR A CA 1
ATOM 2996 C C . THR A 1 361 ? -2.492 18.022 -22.658 1.00 37.88 361 THR A C 1
ATOM 2998 O O . THR A 1 361 ? -1.940 18.713 -23.515 1.00 37.88 361 THR A O 1
ATOM 3001 N N . ASP A 1 362 ? -3.698 18.339 -22.173 1.00 34.59 362 ASP A N 1
ATOM 3002 C CA . ASP A 1 362 ? -4.501 19.485 -22.652 1.00 34.59 362 ASP A CA 1
ATOM 3003 C C . ASP A 1 362 ? -3.767 20.844 -22.607 1.00 34.59 362 ASP A C 1
ATOM 3005 O O . ASP A 1 362 ? -4.218 21.818 -23.214 1.00 34.59 362 ASP A O 1
ATOM 3009 N N . SER A 1 363 ? -2.615 20.919 -21.930 1.00 30.98 363 SER A N 1
ATOM 3010 C CA . SER A 1 363 ? -1.788 22.121 -21.833 1.00 30.98 363 SER A CA 1
ATOM 3011 C C . SER A 1 363 ? -0.280 21.936 -22.064 1.00 30.98 363 SER A C 1
ATOM 3013 O O . SER A 1 363 ? 0.403 22.953 -22.153 1.00 30.98 363 SER A O 1
ATOM 3015 N N . GLN A 1 364 ? 0.284 20.718 -22.118 1.00 38.41 364 GLN A N 1
ATOM 3016 C CA . GLN A 1 364 ? 1.751 20.510 -22.116 1.00 38.41 364 GLN A CA 1
ATOM 3017 C C . GLN A 1 364 ? 2.187 19.263 -22.890 1.00 38.41 364 GLN A C 1
ATOM 3019 O O . GLN A 1 364 ? 1.375 18.384 -23.160 1.00 38.41 364 GLN A O 1
ATOM 3024 N N . VAL A 1 365 ? 3.481 19.160 -23.232 1.00 42.88 365 VAL A N 1
ATOM 3025 C CA . VAL A 1 365 ? 4.019 17.958 -23.883 1.00 42.88 365 VAL A CA 1
ATOM 3026 C C . VAL A 1 365 ? 5.242 17.394 -23.151 1.00 42.88 365 VAL A C 1
ATOM 3028 O O . VAL A 1 365 ? 6.209 18.102 -22.901 1.00 42.88 365 VAL A O 1
ATOM 3031 N N . VAL A 1 366 ? 5.221 16.096 -22.851 1.00 41.72 366 VAL A N 1
ATOM 3032 C CA . VAL A 1 366 ? 6.089 15.430 -21.867 1.00 41.72 366 VAL A CA 1
ATOM 3033 C C . VAL A 1 366 ? 6.965 14.374 -22.538 1.00 41.72 366 VAL A C 1
ATOM 3035 O O . VAL A 1 366 ? 6.428 13.355 -22.956 1.00 41.72 366 VAL A O 1
ATOM 3038 N N . CYS A 1 367 ? 8.287 14.557 -22.633 1.00 43.22 367 CYS A N 1
ATOM 3039 C CA . CYS A 1 367 ? 9.176 13.576 -23.273 1.00 43.22 367 CYS A CA 1
ATOM 3040 C C . CYS A 1 367 ? 9.827 12.549 -22.324 1.00 43.22 367 CYS A C 1
ATOM 3042 O O . CYS A 1 367 ? 10.416 12.912 -21.310 1.00 43.22 367 CYS A O 1
ATOM 3044 N N . LEU A 1 368 ? 9.855 11.269 -22.715 1.00 41.16 368 LEU A N 1
ATOM 3045 C CA . LEU A 1 368 ? 10.750 10.256 -22.133 1.00 41.16 368 LEU A CA 1
ATOM 3046 C C . LEU A 1 368 ? 11.997 10.107 -23.018 1.00 41.16 368 LEU A C 1
ATOM 3048 O O . LEU A 1 368 ? 11.895 9.605 -24.141 1.00 41.16 368 LEU A O 1
ATOM 3052 N N . LEU A 1 369 ? 13.158 10.530 -22.505 1.00 40.00 369 LEU A N 1
ATOM 3053 C CA . LEU A 1 369 ? 14.488 10.185 -23.030 1.00 40.00 369 LEU A CA 1
ATOM 3054 C C . LEU A 1 369 ? 15.186 9.175 -22.123 1.00 40.00 369 LEU A C 1
ATOM 3056 O O . LEU A 1 369 ? 15.215 9.406 -20.890 1.00 40.00 369 LEU A O 1
#

pLDDT: mean 70.3, std 15.16, range [28.84, 90.75]